Protein AF-A0A9D1VQN5-F1 (afdb_monomer_lite)

Foldseek 3Di:
DPLLVVLVVLLPPPVDDLVRSLVSLVVSLVPDDPPDPCSLVSLLSSLVSNLCSLPVDDNDPVSLLVNLVSLLSNLVSCLSDLNLLVLLVSLVVLLVSQPPDDDLDQVVLVSLLVSLVSSLVSCPPLLCLVSSLSSLLSSLVSQ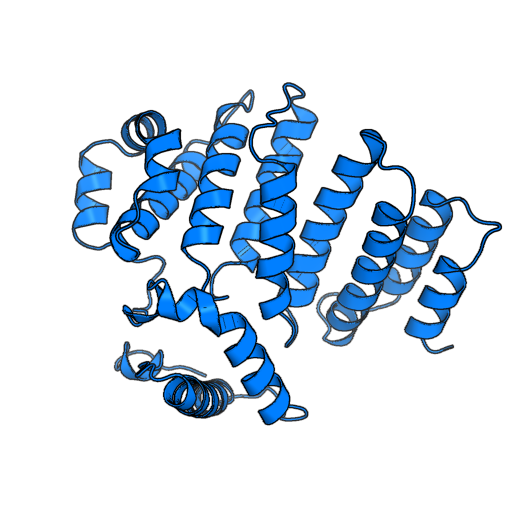VSHPDRDLVSNQLSLLSNLLLCLLLVHCPSCVVCVVSSCVSQPDVNSVVCNVPSDPDDADFDSVSSYPLCVVCSSVLSVVLCVVCPPPDDDPPVLVVSVVSSCVSVVVSVDRGDGSCRRCVPDDDD

Sequence (269 aa):
MNREAQIKSIAEDSRLSINGRVEAILSVREEVDADTDEYYKLGCTVFETIRALLLGDNYEECRRDDLLMCDCLLAEAYWHTSRSWLIAPLAQELYAMLAGSLTTDPGKLSIYSQVLGRVCYCLRGTGHPRLMMKLLAIRLGYEKALPEPDPENLEDIAGDLYRLALLTDCNTWLGTVEADVVAILGAEKMKAIEKAPQMGHLKADPVEYTEQWENIIDKVEAEVGEELAGEPVCMGFCFKYWSVKERVLHKYGIDWRSPMLMNPGVTFD

Structure (mmCIF, N/CA/C/O backbone):
data_AF-A0A9D1VQN5-F1
#
_entry.id   AF-A0A9D1VQN5-F1
#
loop_
_atom_site.group_PDB
_atom_site.id
_atom_site.type_symbol
_atom_site.label_atom_id
_atom_site.label_alt_id
_atom_site.label_comp_id
_atom_site.label_asym_id
_atom_site.label_entity_id
_atom_site.label_seq_id
_atom_site.pdbx_PDB_ins_code
_atom_site.Cartn_x
_atom_site.Cartn_y
_atom_site.Cartn_z
_atom_site.occupancy
_atom_site.B_iso_or_equiv
_atom_site.auth_seq_id
_atom_site.auth_comp_id
_atom_site.auth_asym_id
_atom_site.auth_atom_id
_atom_site.pdbx_PDB_model_num
ATOM 1 N N . MET A 1 1 ? -14.019 -3.133 31.135 1.00 55.72 1 MET A N 1
ATOM 2 C CA . MET A 1 1 ? -14.869 -3.052 29.926 1.00 55.72 1 MET A CA 1
ATOM 3 C C . MET A 1 1 ? -14.023 -3.583 28.778 1.00 55.72 1 MET A C 1
ATOM 5 O O . MET A 1 1 ? -12.829 -3.320 28.819 1.00 55.72 1 MET A O 1
ATOM 9 N N . ASN A 1 2 ? -14.554 -4.364 27.829 1.00 87.12 2 ASN A N 1
ATOM 10 C CA . ASN A 1 2 ? -13.788 -4.660 26.605 1.00 87.12 2 ASN A CA 1
ATOM 11 C C . ASN A 1 2 ? -13.456 -3.305 25.940 1.00 87.12 2 ASN A C 1
ATOM 13 O O . ASN A 1 2 ? -14.365 -2.483 25.813 1.00 87.12 2 ASN A O 1
ATOM 17 N N . ARG A 1 3 ? -12.190 -3.053 25.579 1.00 90.12 3 ARG A N 1
ATOM 18 C CA . ARG A 1 3 ? -11.738 -1.784 24.975 1.00 90.12 3 ARG A CA 1
ATOM 19 C C . ARG A 1 3 ? -12.555 -1.425 23.731 1.00 90.12 3 ARG A C 1
ATOM 21 O O . ARG A 1 3 ? -12.929 -0.273 23.556 1.00 90.12 3 ARG A O 1
ATOM 28 N N . GLU A 1 4 ? -12.957 -2.418 22.942 1.00 90.12 4 GLU A N 1
ATOM 29 C CA . GLU A 1 4 ? -13.841 -2.217 21.784 1.00 90.12 4 GLU A CA 1
ATOM 30 C C . GLU A 1 4 ? -15.223 -1.678 22.187 1.00 90.12 4 GLU A C 1
ATOM 32 O O . GLU A 1 4 ? -15.765 -0.775 21.552 1.00 90.12 4 GLU A O 1
ATOM 37 N N . ALA A 1 5 ? -15.792 -2.190 23.284 1.00 91.62 5 ALA A N 1
ATOM 38 C CA . ALA A 1 5 ? -17.074 -1.713 23.801 1.00 91.62 5 ALA A CA 1
ATOM 39 C C . ALA A 1 5 ? -16.964 -0.286 24.362 1.00 91.62 5 ALA A C 1
ATOM 41 O O . ALA A 1 5 ? -17.903 0.499 24.233 1.00 91.62 5 ALA A O 1
ATOM 42 N N . GLN A 1 6 ? -15.814 0.059 24.949 1.00 94.44 6 GLN A N 1
ATOM 43 C CA . GLN A 1 6 ? -15.518 1.420 25.389 1.00 94.44 6 GLN A CA 1
ATOM 44 C C . GLN A 1 6 ? -15.425 2.381 24.197 1.00 94.44 6 GLN A C 1
ATOM 46 O O . GLN A 1 6 ? -16.094 3.410 24.214 1.00 94.44 6 GLN A O 1
ATOM 51 N N . ILE A 1 7 ? -14.680 2.024 23.144 1.00 95.19 7 ILE A N 1
ATOM 52 C CA . ILE A 1 7 ? -14.576 2.815 21.903 1.00 95.19 7 ILE A CA 1
ATOM 53 C C . ILE A 1 7 ? -15.963 3.063 21.308 1.00 95.19 7 ILE A C 1
ATOM 55 O O . ILE A 1 7 ? -16.318 4.207 21.023 1.00 95.19 7 ILE A O 1
ATOM 59 N N . LYS A 1 8 ? -16.785 2.013 21.197 1.00 93.75 8 LYS A N 1
ATOM 60 C CA . LYS A 1 8 ? -18.159 2.132 20.699 1.00 93.75 8 LYS A CA 1
ATOM 61 C C . LYS A 1 8 ? -18.997 3.097 21.543 1.00 93.75 8 LYS A C 1
ATOM 63 O O . LYS A 1 8 ? -19.662 3.971 20.996 1.00 93.75 8 LYS A O 1
ATOM 68 N N . SER A 1 9 ? -18.927 2.977 22.870 1.00 94.56 9 SER A N 1
ATOM 69 C CA . SER A 1 9 ? -19.650 3.873 23.777 1.00 94.56 9 SER A CA 1
ATOM 70 C C . SER A 1 9 ? -19.214 5.334 23.639 1.00 94.56 9 SER A C 1
ATOM 72 O O . SER A 1 9 ? -20.051 6.216 23.805 1.00 94.56 9 SER A O 1
ATOM 74 N N . ILE A 1 10 ? -17.932 5.599 23.369 1.00 94.81 10 ILE A N 1
ATOM 75 C CA . ILE A 1 10 ? -17.418 6.959 23.149 1.00 94.81 10 ILE A CA 1
ATOM 76 C C . ILE A 1 10 ? -17.919 7.505 21.806 1.00 94.81 10 ILE A C 1
ATOM 78 O O . ILE A 1 10 ? -18.377 8.644 21.738 1.00 94.81 10 ILE A O 1
ATOM 82 N N . ALA A 1 11 ? -17.877 6.695 20.745 1.00 91.56 11 ALA A N 1
ATOM 83 C CA . ALA A 1 11 ? -18.313 7.095 19.406 1.00 91.56 11 ALA A CA 1
ATOM 84 C C . ALA A 1 11 ? -19.799 7.506 19.359 1.00 91.56 11 ALA A C 1
ATOM 86 O O . ALA A 1 11 ? -20.171 8.445 18.647 1.00 91.56 11 ALA A O 1
ATOM 87 N N . GLU A 1 12 ? -20.633 6.836 20.157 1.00 92.75 12 GLU A N 1
ATOM 88 C CA . GLU A 1 12 ? -22.072 7.089 20.280 1.00 92.75 12 GLU A CA 1
ATOM 89 C C . GLU A 1 12 ? -22.413 8.238 21.256 1.00 92.75 12 GLU A C 1
ATOM 91 O O . GLU A 1 12 ? -23.572 8.653 21.333 1.00 92.75 12 GLU A O 1
ATOM 96 N N . ASP A 1 13 ? -21.437 8.796 21.989 1.00 91.88 13 ASP A N 1
ATOM 97 C CA . ASP A 1 13 ? -21.692 9.835 22.992 1.00 91.88 13 ASP A CA 1
ATOM 98 C C . ASP A 1 13 ? -21.986 11.201 22.356 1.00 91.88 13 ASP A C 1
ATOM 100 O O . ASP A 1 13 ? -21.102 12.031 22.118 1.00 91.88 13 ASP A O 1
ATOM 104 N N . SER A 1 14 ? -23.276 11.472 22.147 1.00 86.31 14 SER A N 1
ATOM 105 C CA . SER A 1 14 ? -23.774 12.719 21.563 1.00 86.31 14 SER A CA 1
ATOM 106 C C . SER A 1 14 ? -23.447 13.982 22.369 1.00 86.31 14 SER A C 1
ATOM 108 O O . SER A 1 14 ? -23.675 15.083 21.873 1.00 86.31 14 SER A O 1
ATOM 110 N N . ARG A 1 15 ? -22.947 13.858 23.607 1.00 91.94 15 ARG A N 1
ATOM 111 C CA . ARG A 1 15 ? -22.539 14.999 24.445 1.00 91.94 15 ARG A CA 1
ATOM 112 C C . ARG A 1 15 ? -21.149 15.514 24.079 1.00 91.94 15 ARG A C 1
ATOM 114 O O . ARG A 1 15 ? -20.840 16.665 24.375 1.00 91.94 15 ARG A O 1
ATOM 121 N N . LEU A 1 16 ? -20.319 14.675 23.459 1.00 87.81 16 LEU A N 1
ATOM 122 C CA . LEU A 1 16 ? -18.992 15.049 22.983 1.00 87.81 16 LEU A CA 1
ATOM 123 C C . LEU A 1 16 ? -19.075 15.615 21.563 1.00 87.81 16 LEU A C 1
ATOM 125 O O . LEU A 1 16 ? -19.820 15.107 20.715 1.00 87.81 16 LEU A O 1
ATOM 129 N N . SER A 1 17 ? -18.264 16.645 21.303 1.00 89.06 17 SER A N 1
ATOM 130 C CA . SER A 1 17 ? -17.927 17.048 19.937 1.00 89.06 17 SER A CA 1
ATOM 131 C C . SER A 1 17 ? -17.162 15.921 19.243 1.00 89.06 17 SER A C 1
ATOM 133 O O . SER A 1 17 ? -16.612 15.044 19.904 1.00 89.06 17 SER A O 1
ATOM 135 N N . ILE A 1 18 ? -17.079 15.950 17.914 1.00 85.81 18 ILE A N 1
ATOM 136 C CA . ILE A 1 18 ? -16.318 14.938 17.164 1.00 85.81 18 ILE A CA 1
ATOM 137 C C . ILE A 1 18 ? -14.866 14.922 17.596 1.00 85.81 18 ILE A C 1
ATOM 139 O O . ILE A 1 18 ? -14.371 13.856 17.925 1.00 85.81 18 ILE A O 1
ATOM 143 N N . ASN A 1 19 ? -14.218 16.086 17.674 1.00 87.62 19 ASN A N 1
ATOM 144 C CA . ASN A 1 19 ? -12.834 16.167 18.136 1.00 87.62 19 ASN A CA 1
ATOM 145 C C . ASN A 1 19 ? -12.701 15.566 19.541 1.00 87.62 19 ASN A C 1
ATOM 147 O O . ASN A 1 19 ? -11.807 14.764 19.771 1.00 87.62 19 ASN A O 1
ATOM 151 N N . GLY A 1 20 ? -13.662 15.838 20.434 1.00 90.44 20 GLY A N 1
ATOM 152 C CA . GLY A 1 20 ? -13.697 15.220 21.760 1.00 90.44 20 GLY A CA 1
ATOM 153 C C . GLY A 1 20 ? -13.881 13.698 21.728 1.00 90.44 20 GLY A C 1
ATOM 154 O O . GLY A 1 20 ? -13.298 13.000 22.553 1.00 90.44 20 GLY A O 1
ATOM 155 N N . ARG A 1 21 ? -14.650 13.154 20.774 1.00 92.25 21 ARG A N 1
ATOM 156 C CA . ARG A 1 21 ? -14.767 11.699 20.570 1.00 92.25 21 ARG A CA 1
ATOM 157 C C . ARG A 1 21 ? -13.486 11.107 19.995 1.00 92.25 21 ARG A C 1
ATOM 159 O O . ARG A 1 21 ? -13.061 10.064 20.470 1.00 92.25 21 ARG A O 1
ATOM 166 N N . VAL A 1 22 ? -12.873 11.759 19.008 1.00 91.56 22 VAL A N 1
ATOM 167 C CA . VAL A 1 22 ? -11.611 11.328 18.390 1.00 91.56 22 VAL A CA 1
ATOM 168 C C . VAL A 1 22 ? -10.505 11.272 19.439 1.00 91.56 22 VAL A C 1
ATOM 170 O O . VAL A 1 22 ? -9.896 10.220 19.604 1.00 91.56 22 VAL A O 1
ATOM 173 N N . GLU A 1 23 ? -10.305 12.348 20.203 1.00 92.44 23 GLU A N 1
ATOM 174 C CA . GLU A 1 23 ? -9.326 12.405 21.296 1.00 92.44 23 GLU A CA 1
ATOM 175 C C . GLU A 1 23 ? -9.572 11.295 22.326 1.00 92.44 23 GLU A C 1
ATOM 177 O O . GLU A 1 23 ? -8.665 10.529 22.643 1.00 92.44 23 GLU A O 1
ATOM 182 N N . ALA A 1 24 ? -10.817 11.139 22.789 1.00 94.25 24 ALA A N 1
ATOM 183 C CA . ALA A 1 24 ? -11.156 10.113 23.769 1.00 94.25 24 ALA A CA 1
ATOM 184 C C . ALA A 1 24 ? -10.960 8.680 23.239 1.00 94.25 24 ALA A C 1
ATOM 186 O O . ALA A 1 24 ? -10.568 7.803 24.006 1.00 94.25 24 ALA A O 1
ATOM 187 N N . ILE A 1 25 ? -11.214 8.425 21.949 1.00 94.81 25 ILE A N 1
ATOM 188 C CA . ILE A 1 25 ? -10.960 7.123 21.313 1.00 94.81 25 ILE A CA 1
ATOM 189 C C . ILE A 1 25 ? -9.453 6.861 21.205 1.00 94.81 25 ILE A C 1
ATOM 191 O O . ILE A 1 25 ? -9.015 5.750 21.508 1.00 94.81 25 ILE A O 1
ATOM 195 N N . LEU A 1 26 ? -8.656 7.859 20.805 1.00 93.56 26 LEU A N 1
ATOM 196 C CA . LEU A 1 26 ? -7.199 7.727 20.699 1.00 93.56 26 LEU A CA 1
ATOM 197 C C . LEU A 1 26 ? -6.569 7.367 22.051 1.00 93.56 26 LEU A C 1
ATOM 199 O O . LEU A 1 26 ? -5.749 6.449 22.107 1.00 93.56 26 LEU A O 1
ATOM 203 N N . SER A 1 27 ? -7.023 7.986 23.146 1.00 92.94 27 SER A N 1
ATOM 204 C CA . SER A 1 27 ? -6.532 7.681 24.497 1.00 92.94 27 SER A CA 1
ATOM 205 C C . SER A 1 27 ? -6.772 6.231 24.937 1.00 92.94 27 SER A C 1
ATOM 207 O O . SER A 1 27 ? -5.997 5.710 25.731 1.00 92.94 27 SER A O 1
ATOM 209 N N . VAL A 1 28 ? -7.782 5.528 24.402 1.00 91.25 28 VAL A N 1
ATOM 210 C CA . VAL A 1 28 ? -7.993 4.095 24.713 1.00 91.25 28 VAL A CA 1
ATOM 211 C C . VAL A 1 28 ? -6.828 3.232 24.211 1.00 91.25 28 VAL A C 1
ATOM 213 O O . VAL A 1 28 ? -6.523 2.195 24.803 1.00 91.25 28 VAL A O 1
ATOM 216 N N . ARG A 1 29 ? -6.171 3.641 23.118 1.00 85.62 29 ARG A N 1
ATOM 217 C CA . ARG A 1 29 ? -5.032 2.919 22.534 1.00 85.62 29 ARG A CA 1
ATOM 218 C C . ARG A 1 29 ? -3.718 3.210 23.247 1.00 85.62 29 ARG A C 1
ATOM 220 O O . ARG A 1 29 ? -2.875 2.324 23.300 1.00 85.62 29 ARG A O 1
ATOM 227 N N . GLU A 1 30 ? -3.551 4.413 23.795 1.00 85.94 30 GLU A N 1
ATOM 228 C CA . GLU A 1 30 ? -2.332 4.825 24.514 1.00 85.94 30 GLU A CA 1
ATOM 229 C C . GLU A 1 30 ? -2.040 3.951 25.746 1.00 85.94 30 GLU A C 1
ATOM 231 O O . GLU A 1 30 ? -0.909 3.888 26.216 1.00 85.94 30 GLU A O 1
ATOM 236 N N . GLU A 1 31 ? -3.047 3.232 26.244 1.00 81.19 31 GLU A N 1
ATOM 237 C CA . GLU A 1 31 ? -2.927 2.275 27.346 1.00 81.19 31 GLU A CA 1
ATOM 238 C C . GLU A 1 31 ? -2.382 0.893 26.929 1.00 81.19 31 GLU A C 1
ATOM 240 O O . GLU A 1 31 ? -2.294 -0.005 27.772 1.00 81.19 31 GLU A O 1
ATOM 245 N N . VAL A 1 32 ? -2.081 0.679 25.643 1.00 87.75 32 VAL A N 1
ATOM 246 C CA . VAL A 1 32 ? -1.565 -0.587 25.099 1.00 87.75 32 VAL A CA 1
ATOM 247 C C . VAL A 1 32 ? -0.124 -0.407 24.637 1.00 87.75 32 VAL A C 1
ATOM 249 O O . VAL A 1 32 ? 0.184 0.530 23.901 1.00 87.75 32 VAL A O 1
ATOM 252 N N . ASP A 1 33 ? 0.745 -1.339 25.033 1.00 89.56 33 ASP A N 1
ATOM 253 C CA . ASP A 1 33 ? 2.149 -1.341 24.626 1.00 89.56 33 ASP A CA 1
ATOM 254 C C . ASP A 1 33 ? 2.274 -1.374 23.097 1.00 89.56 33 ASP A C 1
ATOM 256 O O . ASP A 1 33 ? 1.676 -2.222 22.421 1.00 89.56 33 ASP A O 1
ATOM 260 N N . ALA A 1 34 ? 3.063 -0.440 22.562 1.00 89.81 34 ALA A N 1
ATOM 261 C CA . ALA A 1 34 ? 3.315 -0.320 21.133 1.00 89.81 34 ALA A CA 1
ATOM 262 C C . ALA A 1 34 ? 3.923 -1.605 20.547 1.00 89.81 34 ALA A C 1
ATOM 264 O O . ALA A 1 34 ? 4.596 -2.369 21.237 1.00 89.81 34 ALA A O 1
ATOM 265 N N . ASP A 1 35 ? 3.677 -1.821 19.254 1.00 86.44 35 ASP A N 1
ATOM 266 C CA . ASP A 1 35 ? 4.208 -2.940 18.462 1.00 86.44 35 ASP A CA 1
ATOM 267 C C . ASP A 1 35 ? 3.821 -4.346 18.960 1.00 86.44 35 ASP A C 1
ATOM 269 O O . ASP A 1 35 ? 4.466 -5.344 18.640 1.00 86.44 35 ASP A O 1
ATOM 273 N N . THR A 1 36 ? 2.722 -4.445 19.710 1.00 89.06 36 THR A N 1
ATOM 274 C CA . THR A 1 36 ? 2.085 -5.720 20.063 1.00 89.06 36 THR A CA 1
ATOM 275 C C . THR A 1 36 ? 0.957 -6.083 19.088 1.00 89.06 36 THR A C 1
ATOM 277 O O . THR A 1 36 ? 0.328 -5.215 18.481 1.00 89.06 36 THR A O 1
ATOM 280 N N . ASP A 1 37 ? 0.615 -7.372 18.979 1.00 86.25 37 ASP A N 1
ATOM 281 C CA . ASP A 1 37 ? -0.564 -7.823 18.216 1.00 86.25 37 ASP A CA 1
ATOM 282 C C . ASP A 1 37 ? -1.854 -7.121 18.668 1.00 86.25 37 ASP A C 1
ATOM 284 O O . ASP A 1 37 ? -2.733 -6.819 17.856 1.00 86.25 37 ASP A O 1
ATOM 288 N N . GLU A 1 38 ? -1.983 -6.868 19.976 1.00 90.19 38 GLU A N 1
ATOM 289 C CA . GLU A 1 38 ? -3.117 -6.137 20.542 1.00 90.19 38 GLU A CA 1
ATOM 290 C C . GLU A 1 38 ? -3.132 -4.684 20.057 1.00 90.19 38 GLU A C 1
ATOM 292 O O . GLU A 1 38 ? -4.188 -4.189 19.666 1.00 90.19 38 GLU A O 1
ATOM 297 N N . TYR A 1 39 ? -1.975 -4.020 20.006 1.00 91.94 39 TYR A N 1
ATOM 298 C CA . TYR A 1 39 ? -1.847 -2.637 19.551 1.00 91.94 39 TYR A CA 1
ATOM 299 C C . TYR A 1 39 ? -2.315 -2.431 18.106 1.00 91.94 39 TYR A C 1
ATOM 301 O O . TYR A 1 39 ? -2.997 -1.441 17.816 1.00 91.94 39 TYR A O 1
ATOM 309 N N . TYR A 1 40 ? -1.995 -3.359 17.198 1.00 91.94 40 TYR A N 1
ATOM 310 C CA . TYR A 1 40 ? -2.427 -3.271 15.799 1.00 91.94 40 TYR A CA 1
ATOM 311 C C . TYR A 1 40 ? -3.895 -3.664 15.606 1.00 91.94 40 TYR A C 1
ATOM 313 O O . TYR A 1 40 ? -4.620 -2.975 14.884 1.00 91.94 40 TYR A O 1
ATOM 321 N N . LYS A 1 41 ? -4.375 -4.708 16.299 1.00 91.94 41 LYS A N 1
ATOM 322 C CA . LYS A 1 41 ? -5.800 -5.090 16.277 1.00 91.94 41 LYS A CA 1
ATOM 323 C C . LYS A 1 41 ? -6.686 -3.975 16.824 1.00 91.94 41 LYS A C 1
ATOM 325 O O . LYS A 1 41 ? -7.662 -3.599 16.180 1.00 91.94 41 LYS A O 1
ATOM 330 N N . LEU A 1 42 ? -6.312 -3.400 17.967 1.00 93.88 42 LEU A N 1
ATOM 331 C CA . LEU A 1 42 ? -7.010 -2.253 18.539 1.00 93.88 42 LEU A CA 1
ATOM 332 C C . LEU A 1 42 ? -6.876 -1.019 17.641 1.00 93.88 42 LEU A C 1
ATOM 334 O O . LEU A 1 42 ? -7.842 -0.279 17.491 1.00 93.88 42 LEU A O 1
ATOM 338 N N . GLY A 1 43 ? -5.714 -0.824 17.007 1.00 95.25 43 GLY A N 1
ATOM 339 C CA . GLY A 1 43 ? -5.489 0.219 16.007 1.00 95.25 43 GLY A CA 1
ATOM 340 C C . GLY A 1 43 ? -6.491 0.161 14.853 1.00 95.25 43 GLY A C 1
ATOM 341 O O . GLY A 1 43 ? -7.052 1.196 14.504 1.00 95.25 43 GLY A O 1
ATOM 342 N N . CYS A 1 44 ? -6.789 -1.034 14.327 1.00 95.69 44 CYS A N 1
ATOM 343 C CA . CYS A 1 44 ? -7.834 -1.211 13.313 1.00 95.69 44 CYS A CA 1
ATOM 344 C C . CYS A 1 44 ? -9.177 -0.675 13.829 1.00 95.69 44 CYS A C 1
ATOM 346 O O . CYS A 1 44 ? -9.737 0.238 13.234 1.00 95.69 44 CYS A O 1
ATOM 348 N N . THR A 1 45 ? -9.636 -1.151 14.991 1.00 95.88 45 THR A N 1
ATOM 349 C CA . THR A 1 45 ? -10.915 -0.723 15.584 1.00 95.88 45 THR A CA 1
ATOM 350 C C . THR A 1 45 ? -10.968 0.787 15.836 1.00 95.88 45 THR A C 1
ATOM 352 O O . THR A 1 45 ? -11.978 1.435 15.555 1.00 95.88 45 THR A O 1
ATOM 355 N N . VAL A 1 46 ? -9.882 1.362 16.359 1.00 96.06 46 VAL A N 1
ATOM 356 C CA . VAL A 1 46 ? -9.749 2.797 16.644 1.00 96.06 46 VAL A CA 1
ATOM 357 C C . VAL A 1 46 ? -9.901 3.621 15.371 1.00 96.06 46 VAL A C 1
ATOM 359 O O . VAL A 1 46 ? -10.767 4.496 15.313 1.00 96.06 46 VAL A O 1
ATOM 362 N N . PHE A 1 47 ? -9.102 3.335 14.343 1.00 96.62 47 PHE A N 1
ATOM 363 C CA . PHE A 1 47 ? -9.095 4.152 13.135 1.00 96.62 47 PHE A CA 1
ATOM 364 C C . PHE A 1 47 ? -10.300 3.877 12.232 1.00 96.62 47 PHE A C 1
ATOM 366 O O . PHE A 1 47 ? -10.797 4.814 11.621 1.00 96.62 47 PHE A O 1
ATOM 373 N N . GLU A 1 48 ? -10.866 2.666 12.217 1.00 96.38 48 GLU A N 1
ATOM 374 C CA . GLU A 1 48 ? -12.163 2.405 11.571 1.00 96.38 48 GLU A CA 1
ATOM 375 C C . GLU A 1 48 ? -13.285 3.240 12.200 1.00 96.38 48 GLU A C 1
ATOM 377 O O . GLU A 1 48 ? -14.109 3.824 11.493 1.00 96.38 48 GLU A O 1
ATOM 382 N N . THR A 1 49 ? -13.295 3.342 13.533 1.00 95.19 49 THR A N 1
ATOM 383 C CA . THR A 1 49 ? -14.302 4.126 14.259 1.00 95.19 49 THR A CA 1
ATOM 384 C C . THR A 1 49 ? -14.125 5.622 14.011 1.00 95.19 49 THR A C 1
ATOM 386 O O . THR A 1 49 ? -15.097 6.309 13.699 1.00 95.19 49 THR A O 1
ATOM 389 N N . ILE A 1 50 ? -12.893 6.135 14.109 1.00 93.88 50 ILE A N 1
ATOM 390 C CA . ILE A 1 50 ? -12.589 7.546 13.823 1.00 93.88 50 ILE A CA 1
ATOM 391 C C . ILE A 1 50 ? -12.960 7.881 12.378 1.00 93.88 50 ILE A C 1
ATOM 393 O O . ILE A 1 50 ? -13.654 8.866 12.137 1.00 93.88 50 ILE A O 1
ATOM 397 N N . ARG A 1 51 ? -12.585 7.031 11.421 1.00 93.25 51 ARG A N 1
ATOM 398 C CA . ARG A 1 51 ? -12.935 7.194 10.010 1.00 93.25 51 ARG A CA 1
ATOM 399 C C . ARG A 1 51 ? -14.446 7.290 9.801 1.00 93.25 51 ARG A C 1
ATOM 401 O O . ARG A 1 51 ? -14.910 8.192 9.106 1.00 93.25 51 ARG A O 1
ATOM 408 N N . ALA A 1 52 ? -15.222 6.407 10.432 1.00 92.00 52 ALA A N 1
ATOM 409 C CA . ALA A 1 52 ? -16.681 6.442 10.359 1.00 92.00 52 ALA A CA 1
ATOM 410 C C . ALA A 1 52 ? -17.268 7.749 10.927 1.00 92.00 52 ALA A C 1
ATOM 412 O O . ALA A 1 52 ? -18.202 8.301 10.347 1.00 92.00 52 ALA A O 1
ATOM 413 N N . LEU A 1 53 ? -16.701 8.278 12.020 1.00 89.94 53 LEU A N 1
ATOM 414 C CA . LEU A 1 53 ? -17.091 9.579 12.577 1.00 89.94 53 LEU A CA 1
ATOM 415 C C . LEU A 1 53 ? -16.766 10.735 11.619 1.00 89.94 53 LEU A C 1
ATOM 417 O O . LEU A 1 53 ? -17.585 11.636 11.447 1.00 89.94 53 LEU A O 1
ATOM 421 N N . LEU A 1 54 ? -15.593 10.709 10.979 1.00 88.25 54 LEU A N 1
ATOM 422 C CA . LEU A 1 54 ? -15.164 11.756 10.049 1.00 88.25 54 LEU A CA 1
ATOM 423 C C . LEU A 1 54 ? -16.032 11.799 8.783 1.00 88.25 54 LEU A C 1
ATOM 425 O O . LEU A 1 54 ? -16.378 12.894 8.336 1.00 88.25 54 LEU A O 1
ATOM 429 N N . LEU A 1 55 ? -16.421 10.632 8.255 1.00 86.94 55 LEU A N 1
ATOM 430 C CA . LEU A 1 55 ? -17.280 10.487 7.071 1.00 86.94 55 LEU A CA 1
ATOM 431 C C . LEU A 1 55 ? -18.773 10.758 7.341 1.00 86.94 55 LEU A C 1
ATOM 433 O O . LEU A 1 55 ? -19.520 11.024 6.401 1.00 86.94 55 LEU A O 1
ATOM 437 N N . GLY A 1 56 ? -19.221 10.646 8.595 1.00 78.50 56 GLY A N 1
ATOM 438 C CA . GLY A 1 56 ? -20.640 10.666 8.968 1.00 78.50 56 GLY A CA 1
ATOM 439 C C . GLY A 1 56 ? -21.329 12.036 8.971 1.00 78.50 56 GLY A C 1
ATOM 440 O O . GLY A 1 56 ? -22.553 12.075 8.863 1.00 78.50 56 GLY A O 1
ATOM 441 N N . ASP A 1 57 ? -20.593 13.150 9.048 1.00 61.00 57 ASP A N 1
ATOM 442 C CA . ASP A 1 57 ? -21.184 14.491 8.907 1.00 61.00 57 ASP A CA 1
ATOM 443 C C . ASP A 1 57 ? -20.735 15.177 7.620 1.00 61.00 57 ASP A C 1
ATOM 445 O O . ASP A 1 57 ? -19.716 14.818 7.035 1.00 61.00 57 ASP A O 1
ATOM 449 N N . ASN A 1 58 ? -21.482 16.215 7.219 1.00 57.94 58 ASN A N 1
ATOM 450 C CA . ASN A 1 58 ? -21.162 17.084 6.088 1.00 57.94 58 ASN A CA 1
ATOM 451 C C . ASN A 1 58 ? -19.661 17.406 6.047 1.00 57.94 58 ASN A C 1
ATOM 453 O O . ASN A 1 58 ? -19.125 18.100 6.912 1.00 57.94 58 ASN A O 1
ATOM 457 N N . TYR A 1 59 ? -19.014 16.849 5.029 1.00 53.31 59 TYR A N 1
ATOM 458 C CA . TYR A 1 59 ? -17.582 16.893 4.797 1.00 53.31 59 TYR A CA 1
ATOM 459 C C . TYR A 1 59 ? -17.132 18.335 4.524 1.00 53.31 59 TYR A C 1
ATOM 461 O O . TYR A 1 59 ? -17.212 18.821 3.396 1.00 53.31 59 TYR A O 1
ATOM 469 N N . GLU A 1 60 ? -16.706 19.049 5.565 1.00 58.53 60 GLU A N 1
ATOM 470 C CA . GLU A 1 60 ? -16.008 20.329 5.421 1.00 58.53 60 GLU A CA 1
ATOM 471 C C . GLU A 1 60 ? -14.532 20.089 5.075 1.00 58.53 60 GLU A C 1
ATOM 473 O O . GLU A 1 60 ? -13.925 19.113 5.511 1.00 58.53 60 GLU A O 1
ATOM 478 N N . GLU A 1 61 ? -13.926 21.011 4.325 1.00 54.59 61 GLU A N 1
ATOM 479 C CA . GLU A 1 61 ? -12.538 20.929 3.838 1.00 54.59 61 GLU A CA 1
ATOM 480 C C . GLU A 1 61 ? -11.500 20.734 4.966 1.00 54.59 61 GLU A C 1
ATOM 482 O O . GLU A 1 61 ? -10.460 20.115 4.751 1.00 54.59 61 GLU A O 1
ATOM 487 N N . CYS A 1 62 ? -11.821 21.171 6.192 1.00 53.78 62 CYS A N 1
ATOM 488 C CA . CYS A 1 62 ? -11.010 20.974 7.399 1.00 53.78 62 CYS A CA 1
ATOM 489 C C . CYS A 1 62 ? -10.874 19.489 7.809 1.00 53.78 62 CYS A C 1
ATOM 491 O O . CYS A 1 62 ? -9.879 19.116 8.414 1.00 53.78 62 CYS A O 1
ATOM 493 N N . ARG A 1 63 ? -11.821 18.616 7.428 1.00 71.31 63 ARG A N 1
ATOM 494 C CA . ARG A 1 63 ? -11.785 17.174 7.748 1.00 71.31 63 ARG A CA 1
ATOM 495 C C . ARG A 1 63 ? -10.994 16.338 6.750 1.00 71.31 63 ARG A C 1
ATOM 497 O O . ARG A 1 63 ? -10.761 15.158 6.998 1.00 71.31 63 ARG A O 1
ATOM 504 N N . ARG A 1 64 ? -10.594 16.919 5.615 1.00 83.06 64 ARG A N 1
ATOM 505 C CA . ARG A 1 64 ? -9.810 16.199 4.606 1.00 83.06 64 ARG A CA 1
ATOM 506 C C . ARG A 1 64 ? -8.444 15.801 5.151 1.00 83.06 64 ARG A C 1
ATOM 508 O O . ARG A 1 64 ? -8.023 14.669 4.953 1.00 83.06 64 ARG A O 1
ATOM 515 N N . ASP A 1 65 ? -7.784 16.721 5.848 1.00 87.69 65 ASP A N 1
ATOM 516 C CA . ASP A 1 65 ? -6.459 16.488 6.429 1.00 87.69 65 ASP A CA 1
ATOM 517 C C . ASP A 1 65 ? -6.531 15.389 7.504 1.00 87.69 65 ASP A C 1
ATOM 519 O O . ASP A 1 65 ? -5.740 14.443 7.481 1.00 87.69 65 ASP A O 1
ATOM 523 N N . ASP A 1 66 ? -7.546 15.460 8.371 1.00 89.19 66 ASP A N 1
ATOM 524 C CA . ASP A 1 66 ? -7.809 14.457 9.406 1.00 89.19 66 ASP A CA 1
ATOM 525 C C . ASP A 1 66 ? -8.122 13.082 8.807 1.00 89.19 66 ASP A C 1
ATOM 527 O O . ASP A 1 66 ? -7.608 12.068 9.280 1.00 89.19 66 ASP A O 1
ATOM 531 N N . LEU A 1 67 ? -8.932 13.031 7.743 1.00 90.62 67 LEU A N 1
ATOM 532 C CA . LEU A 1 67 ? -9.275 11.779 7.074 1.00 90.62 67 LEU A CA 1
ATOM 533 C C . LEU A 1 67 ? -8.058 11.161 6.376 1.00 90.62 67 LEU A C 1
ATOM 535 O O . LEU A 1 67 ? -7.846 9.962 6.506 1.00 90.62 67 LEU A O 1
ATOM 539 N N . LEU A 1 68 ? -7.222 11.958 5.704 1.00 92.25 68 LEU A N 1
ATOM 540 C CA . LEU A 1 68 ? -5.982 11.473 5.085 1.00 92.25 68 LEU A CA 1
ATOM 541 C C . LEU A 1 68 ? -5.022 10.883 6.123 1.00 92.25 68 LEU A C 1
ATOM 543 O O . LEU A 1 68 ? -4.443 9.819 5.898 1.00 92.25 68 LEU A O 1
ATOM 547 N N . MET A 1 69 ? -4.866 11.549 7.269 1.00 93.06 69 MET A N 1
ATOM 548 C CA . MET A 1 69 ? -4.042 11.035 8.362 1.00 93.06 69 MET A CA 1
ATOM 549 C C . MET A 1 69 ? -4.648 9.766 8.973 1.00 93.06 69 MET A C 1
ATOM 551 O O . MET A 1 69 ? -3.931 8.794 9.212 1.00 93.06 69 MET A O 1
ATOM 555 N N . CYS A 1 70 ? -5.965 9.744 9.187 1.00 94.88 70 CYS A N 1
ATOM 556 C CA . CYS A 1 70 ? -6.678 8.575 9.691 1.00 94.88 70 CYS A CA 1
ATOM 557 C C . CYS A 1 70 ? -6.534 7.375 8.743 1.00 94.88 70 CYS A C 1
ATOM 559 O O . CYS A 1 70 ? -6.220 6.279 9.199 1.00 94.88 70 CYS A O 1
ATOM 561 N N . ASP A 1 71 ? -6.697 7.580 7.435 1.00 95.50 71 ASP A N 1
ATOM 562 C CA . ASP A 1 71 ? -6.551 6.542 6.413 1.00 95.50 71 ASP A CA 1
ATOM 563 C C . ASP A 1 71 ? -5.101 6.036 6.340 1.00 95.50 71 ASP A C 1
ATOM 565 O O . ASP A 1 71 ? -4.868 4.834 6.229 1.00 95.50 71 ASP A O 1
ATOM 569 N N . CYS A 1 72 ? -4.106 6.914 6.497 1.00 96.81 72 CYS A N 1
ATOM 570 C CA . CYS A 1 72 ? -2.706 6.503 6.610 1.00 96.81 72 CYS A CA 1
ATOM 571 C C . CYS A 1 72 ? -2.472 5.566 7.805 1.00 96.81 72 CYS A C 1
ATOM 573 O O . CYS A 1 72 ? -1.873 4.502 7.657 1.00 96.81 72 CYS A O 1
ATOM 575 N N . LEU A 1 73 ? -2.943 5.954 8.992 1.00 96.25 73 LEU A N 1
ATOM 576 C CA . LEU A 1 73 ? -2.757 5.174 10.219 1.00 96.25 73 LEU A CA 1
ATOM 577 C C . LEU A 1 73 ? -3.571 3.873 10.204 1.00 96.25 73 LEU A C 1
ATOM 579 O O . LEU A 1 73 ? -3.131 2.855 10.739 1.00 96.25 73 LEU A O 1
ATOM 583 N N . LEU A 1 74 ? -4.737 3.884 9.556 1.00 97.06 74 LEU A N 1
ATOM 584 C CA . LEU A 1 74 ? -5.542 2.690 9.338 1.00 97.06 74 LEU A CA 1
ATOM 585 C C . LEU A 1 74 ? -4.854 1.713 8.374 1.00 97.06 74 LEU A C 1
ATOM 587 O O . LEU A 1 74 ? -4.840 0.515 8.647 1.00 97.06 74 LEU A O 1
ATOM 591 N N . ALA A 1 75 ? -4.241 2.207 7.291 1.00 97.12 75 ALA A N 1
ATOM 592 C CA . ALA A 1 75 ? -3.465 1.376 6.369 1.00 97.12 75 ALA A CA 1
ATOM 593 C C . ALA A 1 75 ? -2.310 0.661 7.088 1.00 97.12 75 ALA A C 1
ATOM 595 O O . ALA A 1 75 ? -2.103 -0.535 6.887 1.00 97.12 75 ALA A O 1
ATOM 596 N N . GLU A 1 76 ? -1.600 1.366 7.970 1.00 95.75 76 GLU A N 1
ATOM 597 C CA . GLU A 1 76 ? -0.547 0.776 8.801 1.00 95.75 76 GLU A CA 1
ATOM 598 C C . GLU A 1 76 ? -1.101 -0.256 9.782 1.00 95.75 76 GLU A C 1
ATOM 600 O O . GLU A 1 76 ? -0.544 -1.342 9.911 1.00 95.75 76 GLU A O 1
ATOM 605 N N . ALA A 1 77 ? -2.226 0.024 10.443 1.00 95.31 77 ALA A N 1
ATOM 606 C CA . ALA A 1 77 ? -2.851 -0.957 11.324 1.00 95.31 77 ALA A CA 1
ATOM 607 C C . ALA A 1 77 ? -3.241 -2.235 10.558 1.00 95.31 77 ALA A C 1
ATOM 609 O O . ALA A 1 77 ? -2.946 -3.338 11.019 1.00 95.31 77 ALA A O 1
ATOM 610 N N . TYR A 1 78 ? -3.828 -2.106 9.364 1.00 95.00 78 TYR A N 1
ATOM 611 C CA . TYR A 1 78 ? -4.139 -3.251 8.508 1.00 95.00 78 TYR A CA 1
ATOM 612 C C . TYR A 1 78 ? -2.898 -4.019 8.072 1.00 95.00 78 TYR A C 1
ATOM 614 O O . TYR A 1 78 ? -2.934 -5.249 8.077 1.00 95.00 78 TYR A O 1
ATOM 622 N N . TRP A 1 79 ? -1.811 -3.319 7.749 1.00 93.50 79 TRP A N 1
ATOM 623 C CA . TRP A 1 79 ? -0.548 -3.910 7.305 1.00 93.50 79 TRP A CA 1
ATOM 624 C C . TRP A 1 79 ? 0.018 -4.930 8.300 1.00 93.50 79 TRP A C 1
ATOM 626 O O . TRP A 1 79 ? 0.560 -5.956 7.897 1.00 93.50 79 TRP A O 1
ATOM 636 N N . HIS A 1 80 ? -0.165 -4.688 9.597 1.00 89.69 80 HIS A N 1
ATOM 637 C CA . HIS A 1 80 ? 0.301 -5.574 10.667 1.00 89.69 80 HIS A CA 1
ATOM 638 C C . HIS A 1 80 ? -0.684 -6.693 11.037 1.00 89.69 80 HIS A C 1
ATOM 640 O O . HIS A 1 80 ? -0.464 -7.424 12.002 1.00 89.69 80 HIS A O 1
ATOM 646 N N . THR A 1 81 ? -1.788 -6.840 10.307 1.00 88.00 81 THR A N 1
ATOM 647 C CA . THR A 1 81 ? -2.821 -7.840 10.604 1.00 88.00 81 THR A CA 1
ATOM 648 C C . THR A 1 81 ? -3.150 -8.672 9.368 1.00 88.00 81 THR A C 1
ATOM 650 O O . THR A 1 81 ? -2.730 -8.375 8.253 1.00 88.00 81 THR A O 1
ATOM 653 N N . SER A 1 82 ? -3.987 -9.697 9.532 1.00 83.31 82 SER A N 1
ATOM 654 C CA . SER A 1 82 ? -4.543 -10.473 8.413 1.00 83.31 82 SER A CA 1
ATOM 655 C C . SER A 1 82 ? -5.514 -9.678 7.520 1.00 83.31 82 SER A C 1
ATOM 657 O O . SER A 1 82 ? -6.147 -10.246 6.632 1.00 83.31 82 SER A O 1
ATOM 659 N N . ARG A 1 83 ? -5.669 -8.370 7.760 1.00 88.25 83 ARG A N 1
ATOM 660 C CA . ARG A 1 83 ? -6.579 -7.471 7.042 1.00 88.25 83 ARG A CA 1
ATOM 661 C C . ARG A 1 83 ? -5.862 -6.591 6.013 1.00 88.25 83 ARG A C 1
ATOM 663 O O . ARG A 1 83 ? -6.447 -5.616 5.558 1.00 88.25 83 ARG A O 1
ATOM 670 N N . SER A 1 84 ? -4.625 -6.910 5.627 1.00 89.50 84 SER A N 1
ATOM 671 C CA . SER A 1 84 ? -3.834 -6.122 4.664 1.00 89.50 84 SER A CA 1
ATOM 672 C C . SER A 1 84 ? -4.520 -5.919 3.302 1.00 89.50 84 SER A C 1
ATOM 674 O O . SER A 1 84 ? -4.313 -4.895 2.656 1.00 89.50 84 SER A O 1
ATOM 676 N N . TRP A 1 85 ? -5.410 -6.823 2.889 1.00 89.25 85 TRP A N 1
ATOM 677 C CA . TRP A 1 85 ? -6.251 -6.669 1.693 1.00 89.25 85 TRP A CA 1
ATOM 678 C C . TRP A 1 85 ? -7.221 -5.471 1.766 1.00 89.25 85 TRP A C 1
ATOM 680 O O . TRP A 1 85 ? -7.648 -4.951 0.742 1.00 89.25 85 TRP A O 1
ATOM 690 N N . LEU A 1 86 ? -7.527 -4.942 2.958 1.00 92.81 86 LEU A N 1
ATOM 691 C CA . LEU A 1 86 ? -8.321 -3.712 3.110 1.00 92.81 86 LEU A CA 1
ATOM 692 C C . LEU A 1 86 ? -7.538 -2.429 2.787 1.00 92.81 86 LEU A C 1
ATOM 694 O O . LEU A 1 86 ? -8.137 -1.355 2.694 1.00 92.81 86 LEU A O 1
ATOM 698 N N . ILE A 1 87 ? -6.220 -2.514 2.588 1.00 96.12 87 ILE A N 1
ATOM 699 C CA . ILE A 1 87 ? -5.380 -1.361 2.238 1.00 96.12 87 ILE A CA 1
ATOM 700 C C . ILE A 1 87 ? -5.689 -0.875 0.818 1.00 96.12 87 ILE A C 1
ATOM 702 O O . ILE A 1 87 ? -5.691 0.330 0.581 1.00 96.12 87 ILE A O 1
ATOM 706 N N . ALA A 1 88 ? -5.978 -1.774 -0.127 1.00 95.56 88 ALA A N 1
ATOM 707 C CA . ALA A 1 88 ? -6.236 -1.392 -1.514 1.00 95.56 88 ALA A CA 1
ATOM 708 C C . ALA A 1 88 ? -7.534 -0.577 -1.692 1.00 95.56 88 ALA A C 1
ATOM 710 O O . ALA A 1 88 ? -7.465 0.499 -2.296 1.00 95.56 88 ALA A O 1
ATOM 711 N N . PRO A 1 89 ? -8.688 -0.968 -1.112 1.00 93.88 89 PRO A N 1
ATOM 712 C CA . PRO A 1 89 ? -9.877 -0.116 -1.086 1.00 93.88 89 PRO A CA 1
ATOM 713 C C . PRO A 1 89 ? -9.611 1.268 -0.477 1.00 93.88 89 PRO A C 1
ATOM 715 O O . PRO A 1 89 ? -9.986 2.287 -1.057 1.00 93.88 89 PRO A O 1
ATOM 718 N N . LEU A 1 90 ? -8.886 1.316 0.645 1.00 94.75 90 LEU A N 1
ATOM 719 C CA . LEU A 1 90 ? -8.533 2.560 1.330 1.00 94.75 90 LEU A CA 1
ATOM 720 C C . LEU A 1 90 ? -7.658 3.473 0.456 1.00 94.75 90 LEU A C 1
ATOM 722 O O . LEU A 1 90 ? -7.937 4.660 0.292 1.00 94.75 90 LEU A O 1
ATOM 726 N N . ALA A 1 91 ? -6.635 2.904 -0.181 1.00 96.69 91 ALA A N 1
ATOM 727 C CA . ALA A 1 91 ? -5.772 3.587 -1.138 1.00 96.69 91 ALA A CA 1
ATOM 728 C C . ALA A 1 91 ? -6.543 4.100 -2.370 1.00 96.69 91 ALA A C 1
ATOM 730 O O . ALA A 1 91 ? -6.219 5.160 -2.910 1.00 96.69 91 ALA A O 1
ATOM 731 N N . GLN A 1 92 ? -7.575 3.380 -2.818 1.00 95.81 92 GLN A N 1
ATOM 732 C CA . GLN A 1 92 ? -8.419 3.786 -3.942 1.00 95.81 92 GLN A CA 1
ATOM 733 C C . GLN A 1 92 ? -9.312 4.988 -3.588 1.00 95.81 92 GLN A C 1
ATOM 735 O O . GLN A 1 92 ? -9.488 5.874 -4.433 1.00 95.81 92 GLN A O 1
ATOM 740 N N . GLU A 1 93 ? -9.828 5.055 -2.357 1.00 94.00 93 GLU A N 1
ATOM 741 C CA . GLU A 1 93 ? -10.550 6.222 -1.831 1.00 94.00 93 GLU A CA 1
ATOM 742 C C . GLU A 1 93 ? -9.617 7.430 -1.660 1.00 94.00 93 GLU A C 1
ATOM 744 O O . GLU A 1 93 ? -9.943 8.533 -2.106 1.00 94.00 93 GLU A O 1
ATOM 749 N N . LEU A 1 94 ? -8.413 7.213 -1.122 1.00 94.06 94 LEU A N 1
ATOM 750 C CA . LEU A 1 94 ? -7.383 8.246 -0.999 1.00 94.06 94 LEU A CA 1
ATOM 751 C C . LEU A 1 94 ? -6.994 8.820 -2.368 1.00 94.06 94 LEU A C 1
ATOM 753 O O . LEU A 1 94 ? -6.945 10.039 -2.542 1.00 94.06 94 LEU A O 1
ATOM 757 N N . TYR A 1 95 ? -6.779 7.961 -3.369 1.00 95.00 95 TYR A N 1
ATOM 758 C CA . TYR A 1 95 ? -6.545 8.405 -4.743 1.00 95.00 95 TYR A CA 1
ATOM 759 C C . TYR A 1 95 ? -7.702 9.267 -5.255 1.00 95.00 95 TYR A C 1
ATOM 761 O O . TYR A 1 95 ? -7.459 10.349 -5.780 1.00 95.00 95 TYR A O 1
ATOM 769 N N . ALA A 1 96 ? -8.951 8.819 -5.092 1.00 92.88 96 ALA A N 1
ATOM 770 C CA . ALA A 1 96 ? -10.121 9.565 -5.555 1.00 92.88 96 ALA A CA 1
ATOM 771 C C . ALA A 1 96 ? -10.228 10.948 -4.893 1.00 92.88 96 ALA A C 1
ATOM 773 O O . ALA A 1 96 ? -10.657 11.907 -5.530 1.00 92.88 96 ALA A O 1
ATOM 774 N N . MET A 1 97 ? -9.795 11.057 -3.638 1.00 90.19 97 MET A N 1
ATOM 775 C CA . MET A 1 97 ? -9.772 12.311 -2.899 1.00 90.19 97 MET A CA 1
ATOM 776 C C . MET A 1 97 ? -8.674 13.264 -3.377 1.00 90.19 97 MET A C 1
ATOM 778 O O . MET A 1 97 ? -8.892 14.472 -3.389 1.00 90.19 97 MET A O 1
ATOM 782 N N . LEU A 1 98 ? -7.484 12.765 -3.723 1.00 91.50 98 LEU A N 1
ATOM 783 C CA . LEU A 1 98 ? -6.326 13.593 -4.094 1.00 91.50 98 LEU A CA 1
ATOM 784 C C . LEU A 1 98 ? -6.205 13.852 -5.603 1.00 91.50 98 LEU A C 1
ATOM 786 O O . LEU A 1 98 ? -5.602 14.847 -6.010 1.00 91.50 98 LEU A O 1
ATOM 790 N N . ALA A 1 99 ? -6.781 12.993 -6.443 1.00 89.00 99 ALA A N 1
ATOM 791 C CA . ALA A 1 99 ? -6.688 13.102 -7.893 1.00 89.00 99 ALA A CA 1
ATOM 792 C C . ALA A 1 99 ? -7.220 14.457 -8.390 1.00 89.00 99 ALA A C 1
ATOM 794 O O . ALA A 1 99 ? -8.352 14.850 -8.116 1.00 89.00 99 ALA A O 1
ATOM 795 N N . GLY A 1 100 ? -6.382 15.185 -9.134 1.00 83.50 100 GLY A N 1
ATOM 796 C CA . GLY A 1 100 ? -6.723 16.507 -9.668 1.00 83.50 100 GLY A CA 1
ATOM 797 C C . GLY A 1 100 ? -6.734 17.643 -8.637 1.00 83.50 100 GLY A C 1
ATOM 798 O O . GLY A 1 100 ? -7.122 18.756 -8.980 1.00 83.50 100 GLY A O 1
ATOM 799 N N . SER A 1 101 ? -6.299 17.400 -7.397 1.00 79.75 101 SER A N 1
ATOM 800 C CA . SER A 1 101 ? -6.299 18.391 -6.319 1.00 79.75 101 SER A CA 1
ATOM 801 C C . SER A 1 101 ? -4.894 18.567 -5.739 1.00 79.75 101 SER A C 1
ATOM 803 O O . SER A 1 101 ? -4.491 17.855 -4.824 1.00 79.75 101 SER A O 1
ATOM 805 N N . LEU A 1 102 ? -4.143 19.545 -6.249 1.00 82.44 102 LEU A N 1
ATOM 806 C CA . LEU A 1 102 ? -2.850 19.934 -5.680 1.00 82.44 102 LEU A CA 1
ATOM 807 C C . LEU A 1 102 ? -3.036 21.162 -4.779 1.00 82.44 102 LEU A C 1
ATOM 809 O O . LEU A 1 102 ? -3.522 22.198 -5.228 1.00 82.44 102 LEU A O 1
ATOM 813 N N . THR A 1 103 ? -2.661 21.040 -3.507 1.00 85.50 103 THR A N 1
ATOM 814 C CA . THR A 1 103 ? -2.603 22.184 -2.585 1.00 85.50 103 THR A CA 1
ATOM 815 C C . THR A 1 103 ? -1.365 23.030 -2.871 1.00 85.50 103 THR A C 1
ATOM 817 O O . THR A 1 103 ? -0.337 22.503 -3.281 1.00 85.50 103 THR A O 1
ATOM 820 N N . THR A 1 104 ? -1.443 24.339 -2.641 1.00 86.06 104 THR A N 1
ATOM 821 C CA . THR A 1 104 ? -0.282 25.245 -2.705 1.00 86.06 104 THR A CA 1
ATOM 822 C C . THR A 1 104 ? 0.308 25.540 -1.328 1.00 86.06 104 THR A C 1
ATOM 824 O O . THR A 1 104 ? 1.301 26.255 -1.235 1.00 86.06 104 THR A O 1
ATOM 8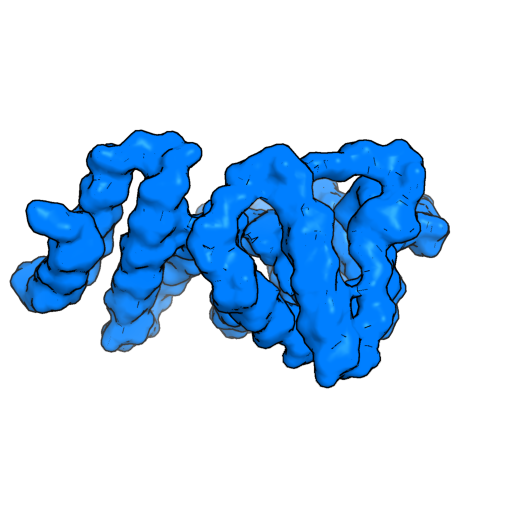27 N N . ASP A 1 105 ? -0.321 25.049 -0.257 1.00 89.94 105 ASP A N 1
ATOM 828 C CA . ASP A 1 105 ? 0.166 25.226 1.109 1.00 89.94 105 ASP A CA 1
ATOM 829 C C . ASP A 1 105 ? 1.382 24.312 1.363 1.00 89.94 105 ASP A C 1
ATOM 831 O O . ASP A 1 105 ? 1.231 23.088 1.297 1.00 89.94 105 ASP A O 1
ATOM 835 N N . PRO A 1 106 ? 2.575 24.861 1.669 1.00 87.06 106 PRO A N 1
ATOM 836 C CA . PRO A 1 106 ? 3.783 24.055 1.853 1.00 87.06 106 PRO A CA 1
ATOM 837 C C . PRO A 1 106 ? 3.696 23.036 2.993 1.00 87.06 106 PRO A C 1
ATOM 839 O O . PRO A 1 106 ? 4.264 21.949 2.885 1.00 87.06 106 PRO A O 1
ATOM 842 N N . GLY A 1 107 ? 2.972 23.359 4.070 1.00 87.38 107 GLY A N 1
ATOM 843 C CA . GLY A 1 107 ? 2.755 22.437 5.182 1.00 87.38 107 GLY A CA 1
ATOM 844 C C . GLY A 1 107 ? 1.925 21.234 4.741 1.00 87.38 107 GLY A C 1
ATOM 845 O O . GLY A 1 107 ? 2.303 20.090 4.990 1.00 87.38 107 GLY A O 1
ATOM 846 N N . LYS A 1 108 ? 0.841 21.478 3.997 1.00 91.06 108 LYS A N 1
ATOM 847 C CA . LYS A 1 108 ? -0.003 20.411 3.446 1.00 91.06 108 LYS A CA 1
ATOM 848 C C . LYS A 1 108 ? 0.707 19.588 2.374 1.00 91.06 108 LYS A C 1
ATOM 850 O O . LYS A 1 108 ? 0.527 18.376 2.356 1.00 91.06 108 LYS A O 1
ATOM 855 N N . LEU A 1 109 ? 1.529 20.204 1.517 1.00 91.75 109 LEU A N 1
ATOM 856 C CA . LEU A 1 109 ? 2.330 19.479 0.519 1.00 91.75 109 LEU A CA 1
ATOM 857 C C . LEU A 1 109 ? 3.190 18.393 1.183 1.00 91.75 109 LEU A C 1
ATOM 859 O O . LEU A 1 109 ? 3.152 17.234 0.767 1.00 91.75 109 LEU A O 1
ATOM 863 N N . SER A 1 110 ? 3.913 18.760 2.247 1.00 90.81 110 SER A N 1
ATOM 864 C CA . SER A 1 110 ? 4.770 17.828 2.986 1.00 90.81 110 SER A CA 1
ATOM 865 C C . SER A 1 110 ? 3.959 16.710 3.643 1.00 90.81 110 SER A C 1
ATOM 867 O O . SER A 1 110 ? 4.278 15.534 3.467 1.00 90.81 110 SER A O 1
ATOM 869 N N . ILE A 1 111 ? 2.859 17.055 4.322 1.00 92.19 111 ILE A N 1
ATOM 870 C CA . ILE A 1 111 ? 1.981 16.074 4.976 1.00 92.19 111 ILE A CA 1
ATOM 871 C C . ILE A 1 111 ? 1.401 15.092 3.951 1.00 92.19 111 ILE A C 1
ATOM 873 O O . ILE A 1 111 ? 1.417 13.884 4.177 1.00 92.19 111 ILE A O 1
ATOM 877 N N . TYR A 1 112 ? 0.912 15.580 2.811 1.00 93.81 112 TYR A N 1
ATOM 878 C CA . TYR A 1 112 ? 0.269 14.734 1.807 1.00 93.81 112 TYR A CA 1
ATOM 879 C C . TYR A 1 112 ? 1.281 13.820 1.107 1.00 93.81 112 TYR A C 1
ATOM 881 O O . TYR A 1 112 ? 0.976 12.646 0.888 1.00 93.81 112 TYR A O 1
ATOM 889 N N . SER A 1 113 ? 2.497 14.307 0.817 1.00 93.62 113 SER A N 1
ATOM 890 C CA . SER A 1 113 ? 3.574 13.453 0.294 1.00 93.62 113 SER A CA 1
ATOM 891 C C . SER A 1 113 ? 3.941 12.341 1.285 1.00 93.62 113 SER A C 1
ATOM 893 O O . SER A 1 113 ? 4.070 11.179 0.890 1.00 93.62 113 SER A O 1
ATOM 895 N N . GLN A 1 114 ? 4.035 12.659 2.583 1.00 94.19 114 GLN A N 1
ATOM 896 C CA . GLN A 1 114 ? 4.321 11.671 3.630 1.00 94.19 114 GLN A CA 1
ATOM 897 C C . GLN A 1 114 ? 3.205 10.631 3.774 1.00 94.19 114 GLN A C 1
ATOM 899 O O . GLN A 1 114 ? 3.494 9.435 3.819 1.00 94.19 114 GLN A O 1
ATOM 904 N N . VAL A 1 115 ? 1.940 11.064 3.801 1.00 95.88 115 VAL A N 1
ATOM 905 C CA . VAL A 1 115 ? 0.772 10.168 3.831 1.00 95.88 115 VAL A CA 1
ATOM 906 C C . VAL A 1 115 ? 0.800 9.218 2.634 1.00 95.88 115 VAL A C 1
ATOM 908 O O . VAL A 1 115 ? 0.729 8.003 2.809 1.00 95.88 115 VAL A O 1
ATOM 911 N N . LEU A 1 116 ? 0.984 9.746 1.421 1.00 96.38 116 LEU A N 1
ATOM 912 C CA . LEU A 1 116 ? 1.087 8.929 0.213 1.00 96.38 116 LEU A CA 1
ATOM 913 C C . LEU A 1 116 ? 2.268 7.962 0.273 1.00 96.38 116 LEU A C 1
ATOM 915 O O . LEU A 1 116 ? 2.121 6.811 -0.125 1.00 96.38 116 LEU A O 1
ATOM 919 N N . GLY A 1 117 ? 3.423 8.401 0.773 1.00 96.50 117 GLY A N 1
ATOM 920 C CA . GLY A 1 117 ? 4.604 7.555 0.926 1.00 96.50 117 GLY A CA 1
ATOM 921 C C . GLY A 1 117 ? 4.362 6.367 1.853 1.00 96.50 117 GLY A C 1
ATOM 922 O O . GLY A 1 117 ? 4.675 5.235 1.487 1.00 96.50 117 GLY A O 1
ATOM 923 N N . ARG A 1 118 ? 3.742 6.608 3.010 1.00 97.44 118 ARG A N 1
ATOM 924 C CA . ARG A 1 118 ? 3.403 5.568 3.994 1.00 97.44 118 ARG A CA 1
ATOM 925 C C . ARG A 1 118 ? 2.328 4.617 3.472 1.00 97.44 118 ARG A C 1
ATOM 927 O O . ARG A 1 118 ? 2.494 3.406 3.557 1.00 97.44 118 ARG A O 1
ATOM 934 N N . VAL A 1 119 ? 1.285 5.135 2.823 1.00 97.50 119 VAL A N 1
ATOM 935 C CA . VAL A 1 119 ? 0.259 4.289 2.190 1.00 97.50 119 VAL A CA 1
ATOM 936 C C . VAL A 1 119 ? 0.846 3.471 1.037 1.00 97.50 119 VAL A C 1
ATOM 938 O O . VAL A 1 119 ? 0.540 2.289 0.926 1.00 97.50 119 VAL A O 1
ATOM 941 N N . CYS A 1 120 ? 1.738 4.035 0.215 1.00 96.94 120 CYS A N 1
ATOM 942 C CA . CYS A 1 120 ? 2.467 3.275 -0.809 1.00 96.94 120 CYS A CA 1
ATOM 943 C C . CYS A 1 120 ? 3.350 2.188 -0.183 1.00 96.94 120 CYS A C 1
ATOM 945 O O . CYS A 1 120 ? 3.458 1.091 -0.724 1.00 96.94 120 CYS A O 1
ATOM 947 N N . TYR A 1 121 ? 3.974 2.455 0.963 1.00 95.62 121 TYR A N 1
ATOM 948 C CA . TYR A 1 121 ? 4.730 1.434 1.681 1.00 95.62 121 TYR A CA 1
ATOM 949 C C . TYR A 1 121 ? 3.822 0.271 2.111 1.00 95.62 121 TYR A C 1
ATOM 951 O O . TYR A 1 121 ? 4.120 -0.874 1.784 1.00 95.62 121 TYR A O 1
ATOM 959 N N . CYS A 1 122 ? 2.675 0.563 2.730 1.00 95.62 122 CYS A N 1
ATOM 960 C CA . CYS A 1 122 ? 1.684 -0.441 3.132 1.00 95.62 122 CYS A CA 1
ATOM 961 C C . CYS A 1 122 ? 0.977 -1.124 1.948 1.00 95.62 122 CYS A C 1
ATOM 963 O O . CYS A 1 122 ? 0.490 -2.240 2.062 1.00 95.62 122 CYS A O 1
ATOM 965 N N . LEU A 1 123 ? 0.875 -0.479 0.790 1.00 95.06 123 LEU A N 1
ATOM 966 C CA . LEU A 1 123 ? 0.265 -1.096 -0.387 1.00 95.06 123 LEU A CA 1
ATOM 967 C C . LEU A 1 123 ? 1.246 -2.057 -1.088 1.00 95.06 123 LEU A C 1
ATOM 969 O O . LEU A 1 123 ? 0.820 -2.954 -1.825 1.00 95.06 123 LEU A O 1
ATOM 973 N N . ARG A 1 124 ? 2.561 -1.913 -0.866 1.00 89.44 124 ARG A N 1
ATOM 974 C CA . ARG A 1 124 ? 3.583 -2.788 -1.458 1.00 89.44 124 ARG A CA 1
ATOM 975 C C . ARG A 1 124 ? 3.319 -4.234 -1.038 1.00 89.44 124 ARG A C 1
ATOM 977 O O . ARG A 1 124 ? 3.154 -4.516 0.129 1.00 89.44 124 ARG A O 1
ATOM 984 N N . GLY A 1 125 ? 3.275 -5.174 -1.978 1.00 81.81 125 GLY A N 1
ATOM 985 C CA . GLY A 1 125 ? 3.042 -6.590 -1.649 1.00 81.81 125 GLY A CA 1
ATOM 986 C C . GLY A 1 125 ? 1.578 -6.985 -1.412 1.00 81.81 125 GLY A C 1
ATOM 987 O O . GLY A 1 125 ? 1.304 -8.172 -1.292 1.00 81.81 125 GLY A O 1
ATOM 988 N N . THR A 1 126 ? 0.628 -6.042 -1.449 1.00 89.56 126 THR A N 1
ATOM 989 C CA . THR A 1 126 ? -0.817 -6.368 -1.484 1.00 89.56 126 THR A CA 1
ATOM 990 C C . THR A 1 126 ? -1.288 -6.837 -2.866 1.00 89.56 126 THR A C 1
ATOM 992 O O . THR A 1 126 ? -2.410 -7.301 -3.010 1.00 89.56 126 THR A O 1
ATOM 995 N N . GLY A 1 127 ? -0.438 -6.718 -3.894 1.00 92.31 127 GLY A N 1
ATOM 996 C CA . GLY A 1 127 ? -0.742 -7.186 -5.246 1.00 92.31 127 GLY A CA 1
ATOM 997 C C . GLY A 1 127 ? -1.464 -6.179 -6.144 1.00 92.31 127 GLY A C 1
ATOM 998 O O . GLY A 1 127 ? -2.130 -6.613 -7.073 1.00 92.31 127 GLY A O 1
ATOM 999 N N . HIS A 1 128 ? -1.314 -4.869 -5.901 1.00 96.69 128 HIS A N 1
ATOM 1000 C CA . HIS A 1 128 ? -1.990 -3.801 -6.663 1.00 96.69 128 HIS A CA 1
ATOM 1001 C C . HIS A 1 128 ? -1.021 -2.830 -7.372 1.00 96.69 128 HIS A C 1
ATOM 1003 O O . HIS A 1 128 ? -1.000 -1.631 -7.058 1.00 96.69 128 HIS A O 1
ATOM 1009 N N . PRO A 1 129 ? -0.170 -3.298 -8.303 1.00 96.62 129 PRO A N 1
ATOM 1010 C CA . PRO A 1 129 ? 0.802 -2.448 -8.988 1.00 96.62 129 PRO A CA 1
ATOM 1011 C C . PRO A 1 129 ? 0.192 -1.245 -9.733 1.00 96.62 129 PRO A C 1
ATOM 1013 O O . PRO A 1 129 ? 0.767 -0.160 -9.683 1.00 96.62 129 PRO A O 1
ATOM 1016 N N . ARG A 1 130 ? -0.980 -1.351 -10.372 1.00 97.12 130 ARG A N 1
ATOM 1017 C CA . ARG A 1 130 ? -1.620 -0.219 -11.073 1.00 97.12 130 ARG A CA 1
ATOM 1018 C C . ARG A 1 130 ? -2.162 0.825 -10.102 1.00 97.12 130 ARG A C 1
ATOM 1020 O O . ARG A 1 130 ? -2.097 2.018 -10.403 1.00 97.12 130 ARG A O 1
ATOM 1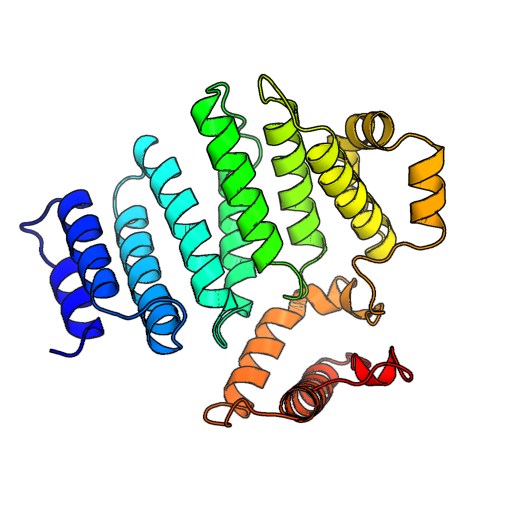027 N N . LEU A 1 131 ? -2.674 0.414 -8.940 1.00 97.44 131 LEU A N 1
ATOM 1028 C CA . LEU A 1 131 ? -3.056 1.350 -7.875 1.00 97.44 131 LEU A CA 1
ATOM 1029 C C . LEU A 1 131 ? -1.821 2.024 -7.267 1.00 97.44 131 LEU A C 1
ATOM 1031 O O . LEU A 1 131 ? -1.839 3.231 -7.040 1.00 97.44 131 LEU A O 1
ATOM 1035 N N . MET A 1 132 ? -0.720 1.287 -7.100 1.00 97.56 132 MET A N 1
ATOM 1036 C CA . MET A 1 132 ? 0.560 1.866 -6.691 1.00 97.56 132 MET A CA 1
ATOM 1037 C C . MET A 1 132 ? 1.011 2.962 -7.662 1.00 97.56 132 MET A C 1
ATOM 1039 O O . MET A 1 132 ? 1.344 4.064 -7.236 1.00 97.56 132 MET A O 1
ATOM 1043 N N . MET A 1 133 ? 0.948 2.708 -8.972 1.00 97.81 133 MET A N 1
ATOM 1044 C CA . MET A 1 133 ? 1.294 3.707 -9.988 1.00 97.81 133 MET A CA 1
ATOM 1045 C C . MET A 1 133 ? 0.438 4.976 -9.891 1.00 97.81 133 MET A C 1
ATOM 1047 O O . MET A 1 133 ? 0.972 6.077 -10.025 1.00 97.81 133 MET A O 1
ATOM 1051 N N . LYS A 1 134 ? -0.872 4.840 -9.627 1.00 97.25 134 LYS A N 1
ATOM 1052 C CA . LYS A 1 134 ? -1.771 5.986 -9.402 1.00 97.25 134 LYS A CA 1
ATOM 1053 C C . LYS A 1 134 ? -1.272 6.869 -8.258 1.00 97.25 134 LYS A C 1
ATOM 1055 O O . LYS A 1 134 ? -1.201 8.088 -8.407 1.00 97.25 134 LYS A O 1
ATOM 1060 N N . LEU A 1 135 ? -0.935 6.253 -7.125 1.00 97.62 135 LEU A N 1
ATOM 1061 C CA . LEU A 1 135 ? -0.479 6.967 -5.935 1.00 97.62 135 LEU A CA 1
ATOM 1062 C C . LEU A 1 135 ? 0.912 7.575 -6.127 1.00 97.62 135 LEU A C 1
ATOM 1064 O O . LEU A 1 135 ? 1.116 8.728 -5.755 1.00 97.62 135 LEU A O 1
ATOM 1068 N N . LEU A 1 136 ? 1.843 6.848 -6.753 1.00 97.94 136 LEU A N 1
ATOM 1069 C CA . LEU A 1 136 ? 3.190 7.343 -7.048 1.00 97.94 136 LEU A CA 1
ATOM 1070 C C . LEU A 1 136 ? 3.162 8.559 -7.979 1.00 97.94 136 LEU A C 1
ATOM 1072 O O . LEU A 1 136 ? 3.884 9.519 -7.726 1.00 97.94 136 LEU A O 1
ATOM 1076 N N . ALA A 1 137 ? 2.305 8.565 -9.005 1.00 97.19 137 ALA A N 1
ATOM 1077 C CA . ALA A 1 137 ? 2.169 9.712 -9.905 1.00 97.19 137 ALA A CA 1
ATOM 1078 C C . ALA A 1 137 ? 1.688 10.973 -9.164 1.00 97.19 137 ALA A C 1
ATOM 1080 O O . ALA A 1 137 ? 2.244 12.055 -9.352 1.00 97.19 137 ALA A O 1
ATOM 1081 N N . ILE A 1 138 ? 0.703 10.835 -8.269 1.00 96.12 138 ILE A N 1
ATOM 1082 C CA . ILE A 1 138 ? 0.245 11.946 -7.421 1.00 96.12 138 ILE A CA 1
ATOM 1083 C C . ILE A 1 138 ? 1.352 12.378 -6.448 1.00 96.12 138 ILE A C 1
ATOM 1085 O O . ILE A 1 138 ? 1.621 13.573 -6.310 1.00 96.12 138 ILE A O 1
ATOM 1089 N N . ARG A 1 139 ? 2.013 11.420 -5.788 1.00 96.06 139 ARG A N 1
ATOM 1090 C CA . ARG A 1 139 ? 3.086 11.688 -4.822 1.00 96.06 139 ARG A CA 1
ATOM 1091 C C . ARG A 1 139 ? 4.247 12.439 -5.464 1.00 96.06 139 ARG A C 1
ATOM 1093 O O . ARG A 1 139 ? 4.741 13.383 -4.861 1.00 96.06 139 ARG A O 1
ATOM 1100 N N . LEU A 1 140 ? 4.633 12.076 -6.688 1.00 96.75 140 LEU A N 1
ATOM 1101 C CA . LEU A 1 140 ? 5.674 12.774 -7.443 1.00 96.75 140 LEU A CA 1
ATOM 1102 C C . LEU A 1 140 ? 5.333 14.258 -7.627 1.00 96.75 140 LEU A C 1
ATOM 1104 O O . LEU A 1 140 ? 6.194 15.117 -7.453 1.00 96.75 140 LEU A O 1
ATOM 1108 N N . GLY A 1 141 ? 4.065 14.560 -7.927 1.00 94.44 141 GLY A N 1
ATOM 1109 C CA . GLY A 1 141 ? 3.571 15.931 -8.033 1.00 94.44 141 GLY A CA 1
ATOM 1110 C C . GLY A 1 141 ? 3.683 16.712 -6.721 1.00 94.44 141 GLY A C 1
ATOM 1111 O O . GLY A 1 141 ? 4.141 17.853 -6.739 1.00 94.44 141 GLY A O 1
ATOM 1112 N N . TYR A 1 142 ? 3.313 16.101 -5.588 1.00 94.62 142 TYR A N 1
ATOM 1113 C CA . TYR A 1 142 ? 3.465 16.723 -4.267 1.00 94.62 142 TYR A CA 1
ATOM 1114 C C . TYR A 1 142 ? 4.930 16.954 -3.898 1.00 94.62 142 TYR A C 1
ATOM 1116 O O . TYR A 1 142 ? 5.277 18.059 -3.493 1.00 94.62 142 TYR A O 1
ATOM 1124 N N . GLU A 1 143 ? 5.783 15.943 -4.073 1.00 95.06 143 GLU A N 1
ATOM 1125 C CA . GLU A 1 143 ? 7.203 16.016 -3.722 1.00 95.06 143 GLU A CA 1
ATOM 1126 C C . GLU A 1 143 ? 7.915 17.098 -4.538 1.00 95.06 143 GLU A C 1
ATOM 1128 O O . GLU A 1 143 ? 8.616 17.937 -3.988 1.00 95.06 143 GLU A O 1
ATOM 1133 N N . LYS A 1 144 ? 7.653 17.158 -5.849 1.00 95.00 144 LYS A N 1
ATOM 1134 C CA . LYS A 1 144 ? 8.218 18.177 -6.743 1.00 95.00 144 LYS A CA 1
ATOM 1135 C C . LYS A 1 144 ? 7.743 19.596 -6.411 1.00 95.00 144 LYS A C 1
ATOM 1137 O O . LYS A 1 144 ? 8.455 20.556 -6.693 1.00 95.00 144 LYS A O 1
ATOM 1142 N N . ALA A 1 145 ? 6.536 19.738 -5.865 1.00 94.44 145 ALA A N 1
ATOM 1143 C CA . ALA A 1 145 ? 5.978 21.032 -5.486 1.00 94.44 145 ALA A CA 1
ATOM 1144 C C . ALA A 1 145 ? 6.529 21.563 -4.150 1.00 94.44 145 ALA A C 1
ATOM 1146 O O . ALA A 1 145 ? 6.265 22.720 -3.813 1.00 94.44 145 ALA A O 1
ATOM 1147 N N . LEU A 1 146 ? 7.273 20.752 -3.387 1.00 93.94 146 LEU A N 1
ATOM 1148 C CA . LEU A 1 146 ? 7.895 21.199 -2.144 1.00 93.94 146 LEU A CA 1
ATOM 1149 C C . LEU A 1 146 ? 8.886 22.350 -2.399 1.00 93.94 146 LEU A C 1
ATOM 1151 O O . LEU A 1 146 ? 9.541 22.376 -3.441 1.00 93.94 146 LEU A O 1
ATOM 1155 N N . PRO A 1 147 ? 9.046 23.289 -1.444 1.00 92.75 147 PRO A N 1
ATOM 1156 C CA . PRO A 1 147 ? 10.046 24.354 -1.557 1.00 92.75 147 PRO A CA 1
ATOM 1157 C C . PRO A 1 147 ? 11.479 23.824 -1.702 1.00 92.75 147 PRO A C 1
ATOM 1159 O O . PRO A 1 147 ? 12.287 24.408 -2.421 1.00 92.75 147 PRO A O 1
ATOM 1162 N N . GLU A 1 148 ? 11.770 22.716 -1.020 1.00 92.94 148 GLU A N 1
ATOM 1163 C CA . GLU A 1 148 ? 13.053 22.015 -1.033 1.00 92.94 148 GLU A CA 1
ATOM 1164 C C . GLU A 1 148 ? 12.777 20.522 -1.272 1.00 92.94 148 GLU A C 1
ATOM 1166 O O . GLU A 1 148 ? 12.635 19.765 -0.310 1.00 92.94 148 GLU A O 1
ATOM 1171 N N . PRO A 1 149 ? 12.597 20.097 -2.536 1.00 94.06 149 PRO A N 1
ATOM 1172 C CA . PRO A 1 149 ? 12.327 18.702 -2.853 1.00 94.06 149 PRO A CA 1
ATOM 1173 C C . PRO A 1 149 ? 13.579 17.854 -2.626 1.00 94.06 149 PRO A C 1
ATOM 1175 O O . PRO A 1 149 ? 14.681 18.257 -3.009 1.00 94.06 149 PRO A O 1
ATOM 1178 N N . ASP A 1 150 ? 13.407 16.665 -2.054 1.00 94.69 150 ASP A N 1
ATOM 1179 C CA . ASP A 1 150 ? 14.496 15.709 -1.873 1.00 94.69 150 ASP A CA 1
ATOM 1180 C C . ASP A 1 150 ? 14.768 14.958 -3.195 1.00 94.69 150 ASP A C 1
ATOM 1182 O O . ASP A 1 150 ? 13.898 14.218 -3.673 1.00 94.69 150 ASP A O 1
ATOM 1186 N N . PRO A 1 151 ? 15.954 15.127 -3.817 1.00 96.50 151 PRO A N 1
ATOM 1187 C CA . PRO A 1 151 ? 16.275 14.465 -5.077 1.00 96.50 151 PRO A CA 1
ATOM 1188 C C . PRO A 1 151 ? 16.261 12.937 -4.991 1.00 96.50 151 PRO A C 1
ATOM 1190 O O . PRO A 1 151 ? 15.916 12.292 -5.979 1.00 96.50 151 PRO A O 1
ATOM 1193 N N . GLU A 1 152 ? 16.623 12.360 -3.841 1.00 96.38 152 GLU A N 1
ATOM 1194 C CA . GLU A 1 152 ? 16.645 10.906 -3.650 1.00 96.38 152 GLU A CA 1
ATOM 1195 C C . GLU A 1 152 ? 15.214 10.356 -3.623 1.00 96.38 152 GLU A C 1
ATOM 1197 O O . GLU A 1 152 ? 14.891 9.437 -4.375 1.00 96.38 152 GLU A O 1
ATOM 1202 N N . ASN A 1 153 ? 14.309 11.011 -2.885 1.00 95.44 153 ASN A N 1
ATOM 1203 C CA . ASN A 1 153 ? 12.888 10.653 -2.893 1.00 95.44 153 ASN A CA 1
ATOM 1204 C C . ASN A 1 153 ? 12.265 10.776 -4.289 1.00 95.44 153 ASN A C 1
ATOM 1206 O O . ASN A 1 153 ? 11.499 9.904 -4.702 1.00 95.44 153 ASN A O 1
ATOM 1210 N N . LEU A 1 154 ? 12.567 11.854 -5.021 1.00 98.06 154 LEU A N 1
ATOM 1211 C CA . LEU A 1 154 ? 12.076 12.039 -6.390 1.00 98.06 154 LEU A CA 1
ATOM 1212 C C . LEU A 1 154 ? 12.549 10.913 -7.313 1.00 98.06 154 LEU A C 1
ATOM 1214 O O . LEU A 1 154 ? 11.760 10.393 -8.106 1.00 98.06 154 LEU A O 1
ATOM 1218 N N . GLU A 1 155 ? 13.822 10.535 -7.205 1.00 98.06 155 GLU A N 1
ATOM 1219 C CA . GLU A 1 155 ? 14.408 9.444 -7.974 1.00 98.06 155 GLU A CA 1
ATOM 1220 C C . GLU A 1 155 ? 13.767 8.095 -7.647 1.00 98.06 155 GLU A C 1
ATOM 1222 O O . GLU A 1 155 ? 13.408 7.360 -8.571 1.00 98.06 155 GLU A O 1
ATOM 1227 N N . ASP A 1 156 ? 13.557 7.794 -6.368 1.00 97.00 156 ASP A N 1
ATOM 1228 C CA . ASP A 1 156 ? 12.907 6.561 -5.930 1.00 97.00 156 ASP A CA 1
ATOM 1229 C C . ASP A 1 156 ? 11.471 6.463 -6.454 1.00 97.00 156 ASP A C 1
ATOM 1231 O O . ASP A 1 156 ? 11.086 5.444 -7.037 1.00 97.00 156 ASP A O 1
ATOM 1235 N N . ILE A 1 157 ? 10.685 7.541 -6.326 1.00 98.06 157 ILE A N 1
ATOM 1236 C CA . ILE A 1 157 ? 9.303 7.593 -6.823 1.00 98.06 157 ILE A CA 1
ATOM 1237 C C . ILE A 1 157 ? 9.271 7.406 -8.346 1.00 98.06 157 ILE A C 1
ATOM 1239 O O . ILE A 1 157 ? 8.493 6.593 -8.854 1.00 98.06 157 ILE A O 1
ATOM 1243 N N . ALA A 1 158 ? 10.112 8.141 -9.083 1.00 98.44 158 ALA A N 1
ATOM 1244 C CA . ALA A 1 158 ? 10.178 8.061 -10.540 1.00 98.44 158 ALA A CA 1
ATOM 1245 C C . ALA A 1 158 ? 10.640 6.673 -11.013 1.00 98.44 158 ALA A C 1
ATOM 1247 O O . ALA A 1 158 ? 10.078 6.116 -11.961 1.00 98.44 158 ALA A O 1
ATOM 1248 N N . GLY A 1 159 ? 11.633 6.094 -10.336 1.00 98.25 159 GLY A N 1
ATOM 1249 C CA . GLY A 1 159 ? 12.164 4.770 -10.628 1.00 98.25 159 GLY A CA 1
ATOM 1250 C C . GLY A 1 159 ? 11.125 3.674 -10.417 1.00 98.25 159 GLY A C 1
ATOM 1251 O O . GLY A 1 159 ? 10.949 2.822 -11.288 1.00 98.25 159 GLY A O 1
ATOM 1252 N N . ASP A 1 160 ? 10.401 3.710 -9.299 1.00 97.75 160 ASP A N 1
ATOM 1253 C CA . ASP A 1 160 ? 9.339 2.747 -9.003 1.00 97.75 160 ASP A CA 1
ATOM 1254 C C . ASP A 1 160 ? 8.160 2.873 -9.971 1.00 97.75 160 ASP A C 1
ATOM 1256 O O . ASP A 1 160 ? 7.679 1.861 -10.485 1.00 97.75 160 ASP A O 1
ATOM 1260 N N . LEU A 1 161 ? 7.742 4.097 -10.306 1.00 98.19 161 LEU A N 1
ATOM 1261 C CA . LEU A 1 161 ? 6.694 4.317 -11.302 1.00 98.19 161 LEU A CA 1
ATOM 1262 C C . LEU A 1 161 ? 7.086 3.743 -12.672 1.00 98.19 161 LEU A C 1
ATOM 1264 O O . LEU A 1 161 ? 6.276 3.075 -13.317 1.00 98.19 161 LEU A O 1
ATOM 1268 N N . TYR A 1 162 ? 8.332 3.962 -13.101 1.00 98.56 162 TYR A N 1
ATOM 1269 C CA . TYR A 1 162 ? 8.830 3.466 -14.381 1.00 98.56 162 TYR A CA 1
ATOM 1270 C C . TYR A 1 162 ? 8.975 1.936 -14.406 1.00 98.56 162 TYR A C 1
ATOM 1272 O O . TYR A 1 162 ? 8.554 1.289 -15.365 1.00 98.56 162 TYR A O 1
ATOM 1280 N N . ARG A 1 163 ? 9.488 1.327 -13.326 1.00 98.19 163 ARG A N 1
ATOM 1281 C CA . ARG A 1 163 ? 9.544 -0.140 -13.173 1.00 98.19 163 ARG A CA 1
ATOM 1282 C C . ARG A 1 163 ? 8.162 -0.770 -13.268 1.00 98.19 163 ARG A C 1
ATOM 1284 O O . ARG A 1 163 ? 7.998 -1.757 -13.979 1.00 98.19 163 ARG A O 1
ATOM 1291 N N . LEU A 1 164 ? 7.177 -0.210 -12.565 1.00 97.81 164 LEU A N 1
ATOM 1292 C CA . LEU A 1 164 ? 5.810 -0.725 -12.581 1.00 97.81 164 LEU A CA 1
ATOM 1293 C C . LEU A 1 164 ? 5.168 -0.595 -13.961 1.00 97.81 164 LEU A C 1
ATOM 1295 O O . LEU A 1 164 ? 4.493 -1.529 -14.387 1.00 97.81 164 LEU A O 1
ATOM 1299 N N . ALA A 1 165 ? 5.419 0.500 -14.681 1.00 98.19 165 ALA A N 1
ATOM 1300 C CA . ALA A 1 165 ? 4.929 0.668 -16.047 1.00 98.19 165 ALA A CA 1
ATOM 1301 C C . ALA A 1 165 ? 5.439 -0.445 -16.979 1.00 98.19 165 ALA A C 1
ATOM 1303 O O . ALA A 1 165 ? 4.652 -1.046 -17.708 1.00 98.19 165 ALA A O 1
ATOM 1304 N N . LEU A 1 166 ? 6.730 -0.787 -16.882 1.00 98.06 166 LEU A N 1
ATOM 1305 C CA . LEU A 1 166 ? 7.336 -1.889 -17.636 1.00 98.06 166 LEU A CA 1
ATOM 1306 C C . LEU A 1 166 ? 6.794 -3.260 -17.213 1.00 98.06 166 LEU A C 1
ATOM 1308 O O . LEU A 1 166 ? 6.497 -4.096 -18.059 1.00 98.06 166 LEU A O 1
ATOM 1312 N N . LEU A 1 167 ? 6.670 -3.499 -15.905 1.00 97.12 167 LEU A N 1
ATOM 1313 C CA . LEU A 1 167 ? 6.222 -4.782 -15.354 1.00 97.12 167 LEU A CA 1
ATOM 1314 C C . LEU A 1 167 ? 4.753 -5.084 -15.663 1.00 97.12 167 LEU A C 1
ATOM 1316 O O . LEU A 1 167 ? 4.394 -6.239 -15.873 1.00 97.12 167 LEU A O 1
ATOM 1320 N N . THR A 1 168 ? 3.909 -4.053 -15.676 1.00 97.19 168 THR A N 1
ATOM 1321 C CA . THR A 1 168 ? 2.463 -4.174 -15.918 1.00 97.19 168 THR A CA 1
ATOM 1322 C C . THR A 1 168 ? 2.064 -3.979 -17.379 1.00 97.19 168 THR A C 1
ATOM 1324 O O . THR A 1 168 ? 0.883 -4.143 -17.692 1.00 97.19 168 THR A O 1
ATOM 1327 N N . ASP A 1 169 ? 3.016 -3.599 -18.241 1.00 96.62 169 ASP A N 1
ATOM 1328 C CA . ASP A 1 169 ? 2.781 -3.129 -19.614 1.00 96.62 169 ASP A CA 1
ATOM 1329 C C . ASP A 1 169 ? 1.690 -2.037 -19.679 1.00 96.62 169 ASP A C 1
ATOM 1331 O O . ASP A 1 169 ? 0.808 -2.027 -20.537 1.00 96.62 169 ASP A O 1
ATOM 1335 N N . CYS A 1 170 ? 1.701 -1.121 -18.703 1.00 95.62 170 CYS A N 1
ATOM 1336 C CA . CYS A 1 170 ? 0.692 -0.076 -18.552 1.00 95.62 170 CYS A CA 1
ATOM 1337 C C . CYS A 1 170 ? 1.350 1.291 -18.384 1.00 95.62 170 CYS A C 1
ATOM 1339 O O . CYS A 1 170 ? 1.920 1.599 -17.344 1.00 95.62 170 CYS A O 1
ATOM 1341 N N . ASN A 1 171 ? 1.197 2.162 -19.382 1.00 94.56 171 ASN A N 1
ATOM 1342 C CA . ASN A 1 171 ? 1.796 3.502 -19.364 1.00 94.56 171 ASN A CA 1
ATOM 1343 C C . ASN A 1 171 ? 0.830 4.616 -18.943 1.00 94.56 171 ASN A C 1
ATOM 1345 O O . ASN A 1 171 ? 1.217 5.779 -18.950 1.00 94.56 171 ASN A O 1
ATOM 1349 N N . THR A 1 172 ? -0.411 4.300 -18.561 1.00 95.31 172 THR A N 1
ATOM 1350 C CA . THR A 1 172 ? -1.459 5.305 -18.298 1.00 95.31 172 THR A CA 1
ATOM 1351 C C . THR A 1 172 ? -1.018 6.381 -17.303 1.00 95.31 172 THR A C 1
ATOM 1353 O O . THR A 1 172 ? -1.133 7.569 -17.594 1.00 95.31 172 THR A O 1
ATOM 1356 N N . TRP A 1 173 ? -0.479 5.986 -16.145 1.00 95.06 173 TRP A N 1
ATOM 1357 C CA . TRP A 1 173 ? -0.083 6.938 -15.097 1.00 95.06 173 TRP A CA 1
ATOM 1358 C C . TRP A 1 173 ? 1.314 7.502 -15.301 1.00 95.06 173 TRP A C 1
ATOM 1360 O O . TRP A 1 173 ? 1.518 8.690 -15.062 1.00 95.06 173 TRP A O 1
ATOM 1370 N N . LEU A 1 174 ? 2.236 6.699 -15.837 1.00 95.88 174 LEU A N 1
ATOM 1371 C CA . LEU A 1 174 ? 3.530 7.200 -16.292 1.00 95.88 174 LEU A CA 1
ATOM 1372 C C . LEU A 1 174 ? 3.349 8.351 -17.291 1.00 95.88 174 LEU A C 1
ATOM 1374 O O . LEU A 1 174 ? 3.971 9.390 -17.123 1.00 95.88 174 LEU A O 1
ATOM 1378 N N . GLY A 1 175 ? 2.434 8.219 -18.255 1.00 96.00 175 GLY A N 1
ATOM 1379 C CA . GLY A 1 175 ? 2.155 9.242 -19.264 1.00 96.00 175 GLY A CA 1
ATOM 1380 C C . GLY A 1 175 ? 1.694 10.584 -18.689 1.00 96.00 175 GLY A C 1
ATOM 1381 O O . GLY A 1 175 ? 1.894 11.618 -19.319 1.00 96.00 175 GLY A O 1
ATOM 1382 N N . THR A 1 176 ? 1.131 10.608 -17.475 1.00 94.88 176 THR A N 1
ATOM 1383 C CA . THR A 1 176 ? 0.739 11.868 -16.814 1.00 94.88 176 THR A CA 1
ATOM 1384 C C . THR A 1 176 ? 1.925 12.653 -16.252 1.00 94.88 176 THR A C 1
ATOM 1386 O O . THR A 1 176 ? 1.813 13.859 -16.051 1.00 94.88 176 THR A O 1
ATOM 1389 N N . VAL A 1 177 ? 3.061 11.984 -16.024 1.00 96.06 177 VAL A N 1
ATOM 1390 C CA . VAL A 1 177 ? 4.273 12.548 -15.407 1.00 96.06 177 VAL A CA 1
ATOM 1391 C C . VAL A 1 177 ? 5.551 12.186 -16.179 1.00 96.06 177 VAL A C 1
ATOM 1393 O O . VAL A 1 177 ? 6.654 12.272 -15.646 1.00 96.06 177 VAL A O 1
ATOM 1396 N N . GLU A 1 178 ? 5.430 11.784 -17.446 1.00 97.31 178 GLU A N 1
ATOM 1397 C CA . GLU A 1 178 ? 6.533 11.210 -18.232 1.00 97.31 178 GLU A CA 1
ATOM 1398 C C . GLU A 1 178 ? 7.713 12.177 -18.353 1.00 97.31 178 GLU A C 1
ATOM 1400 O O . GLU A 1 178 ? 8.860 11.791 -18.137 1.00 97.31 178 GLU A O 1
ATOM 1405 N N . ALA A 1 179 ? 7.432 13.454 -18.627 1.00 97.81 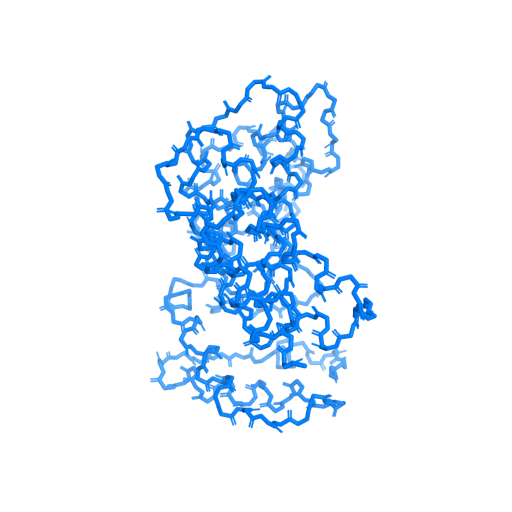179 ALA A N 1
ATOM 1406 C CA . ALA A 1 179 ? 8.462 14.485 -18.726 1.00 97.81 179 ALA A CA 1
ATOM 1407 C C . ALA A 1 179 ? 9.263 14.637 -17.422 1.00 97.81 179 ALA A C 1
ATOM 1409 O O . ALA A 1 179 ? 10.476 14.842 -17.469 1.00 97.81 179 ALA A O 1
ATOM 1410 N N . ASP A 1 180 ? 8.600 14.492 -16.272 1.00 97.94 180 ASP A N 1
ATOM 1411 C CA . ASP A 1 180 ? 9.238 14.582 -14.959 1.00 97.94 180 ASP A CA 1
ATOM 1412 C C . ASP A 1 180 ? 10.096 13.348 -14.685 1.00 97.94 180 ASP A C 1
ATOM 1414 O O . ASP A 1 180 ? 11.255 13.481 -14.301 1.00 97.94 180 ASP A O 1
ATOM 1418 N N . VAL A 1 181 ? 9.577 12.152 -14.973 1.00 98.25 181 VAL A N 1
ATOM 1419 C CA . VAL A 1 181 ? 10.330 10.896 -14.833 1.00 98.25 181 VAL A CA 1
ATOM 1420 C C . VAL A 1 181 ? 11.586 10.900 -15.708 1.00 98.25 181 VAL A C 1
ATOM 1422 O O . VAL A 1 181 ? 12.666 10.553 -15.231 1.00 98.25 181 VAL A O 1
ATOM 1425 N N . VAL A 1 182 ? 11.479 11.347 -16.964 1.00 98.31 182 VAL A N 1
ATOM 1426 C CA . VAL A 1 182 ? 12.623 11.460 -17.884 1.00 98.31 182 VAL A CA 1
ATOM 1427 C C . VAL A 1 182 ? 13.653 12.464 -17.366 1.00 98.31 182 VAL A C 1
ATOM 1429 O O . VAL A 1 182 ? 14.853 12.188 -17.421 1.00 98.31 182 VAL A O 1
ATOM 1432 N N . ALA A 1 183 ? 13.206 13.612 -16.850 1.00 98.19 183 ALA A N 1
ATOM 1433 C CA . ALA A 1 183 ? 14.094 14.635 -16.307 1.00 98.19 183 ALA A CA 1
ATOM 1434 C C . ALA A 1 183 ? 14.835 14.163 -15.044 1.00 98.19 183 ALA A C 1
ATOM 1436 O O . ALA A 1 183 ? 16.013 14.476 -14.886 1.00 98.19 183 ALA A O 1
ATOM 1437 N N . ILE A 1 184 ? 14.162 13.407 -14.173 1.00 98.38 184 ILE A N 1
ATOM 1438 C CA . ILE A 1 184 ? 14.712 12.911 -12.905 1.00 98.38 184 ILE A CA 1
ATOM 1439 C C . ILE A 1 184 ? 15.686 11.751 -13.137 1.00 98.38 184 ILE A C 1
ATOM 1441 O O . ILE A 1 184 ? 16.809 11.771 -12.638 1.00 98.38 184 ILE A O 1
ATOM 1445 N N . LEU A 1 185 ? 15.274 10.730 -13.894 1.00 98.25 185 LEU A N 1
ATOM 1446 C CA . LEU A 1 185 ? 16.070 9.511 -14.062 1.00 98.25 185 LEU A CA 1
ATOM 1447 C C . LEU A 1 185 ? 17.192 9.685 -15.093 1.00 98.25 185 LEU A C 1
ATOM 1449 O O . LEU A 1 185 ? 18.285 9.135 -14.934 1.00 98.25 185 LEU A O 1
ATOM 1453 N N . GLY A 1 186 ? 16.923 10.427 -16.168 1.00 98.12 186 GLY A N 1
ATOM 1454 C CA . GLY A 1 186 ? 17.805 10.504 -17.325 1.00 98.12 186 GLY A CA 1
ATOM 1455 C C . GLY A 1 186 ? 17.964 9.168 -18.070 1.00 98.12 186 GLY A C 1
ATOM 1456 O O . GLY A 1 186 ? 17.552 8.093 -17.628 1.00 98.12 186 GLY A O 1
ATOM 1457 N N . ALA A 1 187 ? 18.607 9.226 -19.238 1.00 97.44 187 ALA A N 1
ATOM 1458 C CA . ALA A 1 187 ? 18.682 8.088 -20.157 1.00 97.44 187 ALA A CA 1
ATOM 1459 C C . ALA A 1 187 ? 19.436 6.871 -19.588 1.00 97.44 187 ALA A C 1
ATOM 1461 O O . ALA A 1 187 ? 19.058 5.731 -19.856 1.00 97.44 187 ALA A O 1
ATOM 1462 N N . GLU A 1 188 ? 20.504 7.087 -18.812 1.00 97.75 188 GLU A N 1
ATOM 1463 C CA . GLU A 1 188 ? 21.314 5.977 -18.293 1.00 97.75 188 GLU A CA 1
ATOM 1464 C C . GLU A 1 188 ? 20.555 5.133 -17.263 1.00 97.75 188 GLU A C 1
ATOM 1466 O O . GLU A 1 188 ? 20.558 3.903 -17.368 1.00 97.75 188 GLU A O 1
ATOM 1471 N N . LYS A 1 189 ? 19.863 5.765 -16.304 1.00 97.44 189 LYS A N 1
ATOM 1472 C CA . LYS A 1 189 ? 19.103 5.038 -15.275 1.00 97.44 189 LYS A CA 1
ATOM 1473 C C . LYS A 1 189 ? 17.870 4.369 -15.859 1.00 97.44 189 LYS A C 1
ATOM 1475 O O . LYS A 1 189 ? 17.607 3.215 -15.528 1.00 97.44 189 LYS A O 1
ATOM 1480 N N . MET A 1 190 ? 17.165 5.036 -16.776 1.00 98.19 190 MET A N 1
ATOM 1481 C CA . MET A 1 190 ? 16.040 4.420 -17.486 1.00 98.19 190 MET A CA 1
ATOM 1482 C C . MET A 1 190 ? 16.484 3.147 -18.213 1.00 98.19 190 MET A C 1
ATOM 1484 O O . MET A 1 190 ? 15.910 2.087 -17.987 1.00 98.19 190 MET A O 1
ATOM 1488 N N . LYS A 1 191 ? 17.590 3.199 -18.966 1.00 98.12 191 LYS A N 1
ATOM 1489 C CA . LYS A 1 191 ? 18.148 2.019 -19.644 1.00 98.12 191 LYS A CA 1
ATOM 1490 C C . LYS A 1 191 ? 18.565 0.907 -18.673 1.00 98.12 191 LYS A C 1
ATOM 1492 O O . LYS A 1 191 ? 18.457 -0.278 -18.994 1.00 98.12 191 LYS A O 1
ATOM 1497 N N . ALA A 1 192 ? 19.068 1.262 -17.489 1.00 97.62 192 ALA A N 1
ATOM 1498 C CA . ALA A 1 192 ? 19.383 0.285 -16.449 1.00 97.62 192 ALA A CA 1
ATOM 1499 C C . ALA A 1 192 ? 18.115 -0.405 -15.913 1.00 97.62 192 ALA A C 1
ATOM 1501 O O . ALA A 1 192 ? 18.121 -1.624 -15.742 1.00 97.62 192 ALA A O 1
ATOM 1502 N N . ILE A 1 193 ? 17.031 0.352 -15.712 1.00 97.88 193 ILE A N 1
ATOM 1503 C CA . ILE A 1 193 ? 15.725 -0.167 -15.288 1.00 97.88 193 ILE A CA 1
ATOM 1504 C C . ILE A 1 193 ? 15.101 -1.055 -16.372 1.00 97.88 193 ILE A C 1
ATOM 1506 O O . ILE A 1 193 ? 14.679 -2.161 -16.056 1.00 97.88 193 ILE A O 1
ATOM 1510 N N . GLU A 1 194 ? 15.104 -0.642 -17.641 1.00 97.38 194 GLU A N 1
ATOM 1511 C CA . GLU A 1 194 ? 14.591 -1.444 -18.768 1.00 97.38 194 GLU A CA 1
ATOM 1512 C C . GLU A 1 194 ? 15.241 -2.831 -18.846 1.00 97.38 194 GLU A C 1
ATOM 1514 O O . GLU A 1 194 ? 14.594 -3.825 -19.170 1.00 97.38 194 GLU A O 1
ATOM 1519 N N . LYS A 1 195 ? 16.538 -2.913 -18.527 1.00 96.62 195 LYS A N 1
ATOM 1520 C CA . LYS A 1 195 ? 17.286 -4.173 -18.535 1.00 96.62 195 LYS A CA 1
ATOM 1521 C C . LYS A 1 195 ? 16.887 -5.111 -17.389 1.00 96.62 195 LYS A C 1
ATOM 1523 O O . LYS A 1 195 ? 17.045 -6.324 -17.525 1.00 96.62 195 LYS A O 1
ATOM 1528 N N . ALA A 1 196 ? 16.438 -4.566 -16.261 1.00 94.12 196 ALA A N 1
ATOM 1529 C CA . ALA A 1 196 ? 16.093 -5.324 -15.061 1.00 94.12 196 ALA A CA 1
ATOM 1530 C C . ALA A 1 196 ? 14.972 -4.624 -14.263 1.00 94.12 196 ALA A C 1
ATOM 1532 O O . ALA A 1 196 ? 15.232 -4.064 -13.191 1.00 94.12 196 ALA A O 1
ATOM 1533 N N . PRO A 1 197 ? 13.722 -4.645 -14.762 1.00 93.00 197 PRO A N 1
ATOM 1534 C CA . PRO A 1 197 ? 12.611 -3.994 -14.088 1.00 93.00 197 PRO A CA 1
ATOM 1535 C C . PRO A 1 197 ? 12.149 -4.890 -12.934 1.00 93.00 197 PRO A C 1
ATOM 1537 O O . PRO A 1 197 ? 11.387 -5.827 -13.127 1.00 93.00 197 PRO A O 1
ATOM 1540 N N . GLN A 1 198 ? 12.658 -4.652 -11.726 1.00 90.88 198 GLN A N 1
ATOM 1541 C CA . GLN A 1 198 ? 12.266 -5.386 -10.518 1.00 90.88 198 GLN A CA 1
ATOM 1542 C C . GLN A 1 198 ? 12.038 -4.419 -9.354 1.00 90.88 198 GLN A C 1
ATOM 1544 O O . GLN A 1 198 ? 12.834 -3.509 -9.145 1.00 90.88 198 GLN A O 1
ATOM 1549 N N . MET A 1 199 ? 10.967 -4.629 -8.582 1.00 90.31 199 MET A N 1
ATOM 1550 C CA . MET A 1 199 ? 10.566 -3.752 -7.463 1.00 90.31 199 MET A CA 1
ATOM 1551 C C . MET A 1 199 ? 11.315 -4.020 -6.145 1.00 90.31 199 MET A C 1
ATOM 1553 O O . MET A 1 199 ? 11.021 -3.404 -5.123 1.00 90.31 199 MET A O 1
ATOM 1557 N N . GLY A 1 200 ? 12.258 -4.961 -6.141 1.00 88.38 200 GLY A N 1
ATOM 1558 C CA . GLY A 1 200 ? 13.012 -5.374 -4.961 1.00 88.38 200 GLY A CA 1
ATOM 1559 C C . GLY A 1 200 ? 14.081 -6.400 -5.320 1.00 88.38 200 GLY A C 1
ATOM 1560 O O . GLY A 1 200 ? 14.409 -6.569 -6.491 1.00 88.38 200 GLY A O 1
ATOM 1561 N N . HIS A 1 201 ? 14.634 -7.092 -4.324 1.00 88.38 201 HIS A N 1
ATOM 1562 C CA . HIS A 1 201 ? 15.703 -8.080 -4.540 1.00 88.38 201 HIS A CA 1
ATOM 1563 C C . HIS A 1 201 ? 15.199 -9.482 -4.903 1.00 88.38 201 HIS A C 1
ATOM 1565 O O . HIS A 1 201 ? 15.955 -10.275 -5.464 1.00 88.38 201 HIS A O 1
ATOM 1571 N N . LEU A 1 202 ? 13.937 -9.786 -4.592 1.00 91.50 202 LEU A N 1
ATOM 1572 C CA . LEU A 1 202 ? 13.305 -11.066 -4.898 1.00 91.50 202 LEU A CA 1
ATOM 1573 C C . LEU A 1 202 ? 12.549 -10.989 -6.222 1.00 91.50 202 LEU A C 1
ATOM 1575 O O . LEU A 1 202 ? 11.963 -9.960 -6.561 1.00 91.50 202 LEU A O 1
ATOM 1579 N N . LYS A 1 203 ? 12.533 -12.102 -6.955 1.00 93.25 203 LYS A N 1
ATOM 1580 C CA . LYS A 1 203 ? 11.692 -12.258 -8.142 1.00 93.25 203 LYS A CA 1
ATOM 1581 C C . LYS A 1 203 ? 10.249 -12.510 -7.714 1.00 93.25 203 LYS A C 1
ATOM 1583 O O . LYS A 1 203 ? 10.016 -13.389 -6.883 1.00 93.25 203 LYS A O 1
ATOM 1588 N N . ALA A 1 204 ? 9.322 -11.781 -8.324 1.00 93.88 204 ALA A N 1
ATOM 1589 C CA . ALA A 1 204 ? 7.884 -12.028 -8.262 1.00 93.88 204 ALA A CA 1
ATOM 1590 C C . ALA A 1 204 ? 7.431 -12.789 -9.514 1.00 93.88 204 ALA A C 1
ATOM 1592 O O . ALA A 1 204 ? 8.086 -12.702 -10.562 1.00 93.88 204 ALA A O 1
ATOM 1593 N N . ASP A 1 205 ? 6.336 -13.543 -9.423 1.00 96.50 205 ASP A N 1
ATOM 1594 C CA . ASP A 1 205 ? 5.759 -14.175 -10.608 1.00 96.50 205 ASP A CA 1
ATOM 1595 C C . ASP A 1 205 ? 5.153 -13.089 -11.521 1.00 96.50 205 ASP A C 1
ATOM 1597 O O . ASP A 1 205 ? 4.373 -12.273 -11.035 1.00 96.50 205 ASP A O 1
ATOM 1601 N N . PRO A 1 206 ? 5.465 -13.044 -12.834 1.00 96.19 206 PRO A N 1
ATOM 1602 C CA . PRO A 1 206 ? 4.844 -12.112 -13.773 1.00 96.19 206 PRO A CA 1
ATOM 1603 C C . PRO A 1 206 ? 3.315 -12.027 -13.707 1.00 96.19 206 PRO A C 1
ATOM 1605 O O . PRO A 1 206 ? 2.764 -10.971 -14.016 1.00 96.19 206 PRO A O 1
ATOM 1608 N N . VAL A 1 207 ? 2.624 -13.097 -13.287 1.00 97.25 207 VAL A N 1
ATOM 1609 C CA . VAL A 1 207 ? 1.164 -13.053 -13.117 1.00 97.25 207 VAL A CA 1
ATOM 1610 C C . VAL A 1 207 ? 0.717 -11.977 -12.119 1.00 97.25 207 VAL A C 1
ATOM 1612 O O . VAL A 1 207 ? -0.334 -11.378 -12.328 1.00 97.25 207 VAL A O 1
ATOM 1615 N N . GLU A 1 208 ? 1.545 -11.639 -11.124 1.00 96.88 208 GLU A N 1
ATOM 1616 C CA . GLU A 1 208 ? 1.282 -10.600 -10.112 1.00 96.88 208 GLU A CA 1
ATOM 1617 C C . GLU A 1 208 ? 1.179 -9.180 -10.693 1.00 96.88 208 GLU A C 1
ATOM 1619 O O . GLU A 1 208 ? 0.686 -8.268 -10.030 1.00 96.88 208 GLU A O 1
ATOM 1624 N N . TYR A 1 209 ? 1.617 -8.977 -11.940 1.00 97.00 209 TYR A N 1
ATOM 1625 C CA . TYR A 1 209 ? 1.536 -7.692 -12.642 1.00 97.00 209 TYR A CA 1
ATOM 1626 C C . TYR A 1 209 ? 0.388 -7.622 -13.665 1.00 97.00 209 TYR A C 1
ATOM 1628 O O . TYR A 1 209 ? 0.174 -6.597 -14.326 1.00 97.00 209 TYR A O 1
ATOM 1636 N N . THR A 1 210 ? -0.400 -8.690 -13.788 1.00 97.19 210 THR A N 1
ATOM 1637 C CA . THR A 1 210 ? -1.534 -8.757 -14.720 1.00 97.19 210 THR A CA 1
ATOM 1638 C C . THR A 1 210 ? -2.791 -8.107 -14.143 1.00 97.19 210 THR A C 1
ATOM 1640 O O . THR A 1 210 ? -2.974 -8.035 -12.932 1.00 97.19 210 THR A O 1
ATOM 1643 N N . GLU A 1 211 ? -3.698 -7.647 -15.008 1.00 96.06 211 GLU A N 1
ATOM 1644 C CA . GLU A 1 211 ? -5.019 -7.167 -14.563 1.00 96.06 211 GLU A CA 1
ATOM 1645 C C . GLU A 1 211 ? -5.863 -8.298 -13.968 1.00 96.06 211 GLU A C 1
ATOM 1647 O O . GLU A 1 211 ? -6.617 -8.082 -13.023 1.00 96.06 211 GLU A O 1
ATOM 1652 N N . GLN A 1 212 ? -5.729 -9.520 -14.499 1.00 96.06 212 GLN A N 1
ATOM 1653 C CA . GLN A 1 212 ? -6.440 -10.689 -13.981 1.00 96.06 212 GLN A CA 1
ATOM 1654 C C . GLN A 1 212 ? -6.122 -10.916 -12.501 1.00 96.06 212 GLN A C 1
ATOM 1656 O O . GLN A 1 212 ? -7.043 -11.190 -11.738 1.00 96.06 212 GLN A O 1
ATOM 1661 N N . TRP A 1 213 ? -4.853 -10.772 -12.108 1.00 97.00 213 TRP A N 1
ATOM 1662 C CA . TRP A 1 213 ? -4.416 -10.854 -10.717 1.00 97.00 213 TRP A CA 1
ATOM 1663 C C . TRP A 1 213 ? -5.037 -9.763 -9.842 1.00 97.00 213 TRP A C 1
ATOM 1665 O O . TRP A 1 213 ? -5.661 -10.075 -8.830 1.00 97.00 213 TRP A O 1
ATOM 1675 N N . GLU A 1 214 ? -4.924 -8.493 -10.240 1.00 95.44 214 GLU A N 1
ATOM 1676 C CA . GLU A 1 214 ? -5.457 -7.370 -9.452 1.00 95.44 214 GLU A CA 1
ATOM 1677 C C . GLU A 1 214 ? -6.973 -7.470 -9.245 1.00 95.44 214 GLU A C 1
ATOM 1679 O O . GLU A 1 214 ? -7.480 -7.129 -8.183 1.00 95.44 214 GLU A O 1
ATOM 1684 N N . ASN A 1 215 ? -7.704 -7.993 -10.232 1.00 94.94 215 ASN A N 1
ATOM 1685 C CA . ASN A 1 215 ? -9.158 -8.141 -10.152 1.00 94.94 215 ASN A CA 1
ATOM 1686 C C . ASN A 1 215 ? -9.628 -9.179 -9.120 1.00 94.94 215 ASN A C 1
ATOM 1688 O O . ASN A 1 215 ? -10.815 -9.212 -8.790 1.00 94.94 215 ASN A O 1
ATOM 1692 N N . ILE A 1 216 ? -8.742 -10.064 -8.659 1.00 96.06 216 ILE A N 1
ATOM 1693 C CA . ILE A 1 216 ? -9.104 -11.187 -7.784 1.00 96.06 216 ILE A CA 1
ATOM 1694 C C . ILE A 1 216 ? -8.326 -11.213 -6.472 1.00 96.06 216 ILE A C 1
ATOM 1696 O O . ILE A 1 216 ? -8.761 -11.914 -5.559 1.00 96.06 216 ILE A O 1
ATOM 1700 N N . ILE A 1 217 ? -7.197 -10.504 -6.358 1.00 95.88 217 ILE A N 1
ATOM 1701 C CA . ILE A 1 217 ? -6.248 -10.719 -5.258 1.00 95.88 217 ILE A CA 1
ATOM 1702 C C . ILE A 1 217 ? -6.860 -10.430 -3.887 1.00 95.88 217 ILE A C 1
ATOM 1704 O O . ILE A 1 217 ? -6.714 -11.259 -2.997 1.00 95.88 217 ILE A O 1
ATOM 1708 N N . ASP A 1 218 ? -7.653 -9.367 -3.736 1.00 93.12 218 ASP A N 1
ATOM 1709 C CA . ASP A 1 218 ? -8.345 -9.070 -2.471 1.00 93.12 218 ASP A CA 1
ATOM 1710 C C . ASP A 1 218 ? -9.280 -10.206 -2.040 1.00 93.12 218 ASP A C 1
ATOM 1712 O O . ASP A 1 218 ? -9.325 -10.593 -0.871 1.00 93.12 218 ASP A O 1
ATOM 1716 N N . LYS A 1 219 ? -10.006 -10.792 -3.000 1.00 93.88 219 LYS A N 1
ATOM 1717 C CA . LYS A 1 219 ? -10.895 -11.928 -2.741 1.00 93.88 219 LYS A CA 1
ATOM 1718 C C . LYS A 1 219 ? -10.101 -13.174 -2.353 1.00 93.88 219 LYS A C 1
ATOM 1720 O O . LYS A 1 219 ? -10.508 -13.904 -1.453 1.00 93.88 219 LYS A O 1
ATOM 1725 N N . VAL A 1 220 ? -8.979 -13.414 -3.028 1.00 95.75 220 VAL A N 1
ATOM 1726 C CA . VAL A 1 220 ? -8.070 -14.518 -2.710 1.00 95.75 220 VAL A CA 1
ATOM 1727 C C . VAL A 1 220 ? -7.489 -14.354 -1.312 1.00 95.75 220 VAL A C 1
ATOM 1729 O O . VAL A 1 220 ? -7.539 -15.308 -0.546 1.00 95.75 220 VAL A O 1
ATOM 1732 N N . GLU A 1 221 ? -6.980 -13.176 -0.951 1.00 94.50 221 GLU A N 1
ATOM 1733 C CA . GLU A 1 221 ? -6.427 -12.920 0.384 1.00 94.50 221 GLU A CA 1
ATOM 1734 C C . GLU A 1 221 ? -7.486 -13.079 1.479 1.00 94.50 221 GLU A C 1
ATOM 1736 O O . GLU A 1 221 ? -7.196 -13.661 2.524 1.00 94.50 221 GLU A O 1
ATOM 1741 N N . ALA A 1 222 ? -8.726 -12.642 1.232 1.00 90.88 222 ALA A N 1
ATOM 1742 C CA . ALA A 1 222 ? -9.836 -12.874 2.152 1.00 90.88 222 ALA A CA 1
ATOM 1743 C C . ALA A 1 222 ? -10.113 -14.379 2.350 1.00 90.88 222 ALA A C 1
ATOM 1745 O O . ALA A 1 222 ? -10.162 -14.840 3.488 1.00 90.88 222 ALA A O 1
ATOM 1746 N N . GLU A 1 223 ? -10.214 -15.165 1.269 1.00 94.56 223 GLU A N 1
ATOM 1747 C CA . GLU A 1 223 ? -10.389 -16.626 1.352 1.00 94.56 223 GLU A CA 1
ATOM 1748 C C . GLU A 1 223 ? -9.211 -17.319 2.054 1.00 94.56 223 GLU A C 1
ATOM 1750 O O . GLU A 1 223 ? -9.411 -18.196 2.892 1.00 94.56 223 GLU A O 1
ATOM 1755 N N . VAL A 1 224 ? -7.973 -16.932 1.736 1.00 94.12 224 VAL A N 1
ATOM 1756 C CA . VAL A 1 224 ? -6.766 -17.473 2.379 1.00 94.12 224 VAL A CA 1
ATOM 1757 C C . VAL A 1 224 ? -6.777 -17.161 3.876 1.00 94.12 224 VAL A C 1
ATOM 1759 O O . VAL A 1 224 ? -6.474 -18.037 4.687 1.00 94.12 224 VAL A O 1
ATOM 1762 N N . GLY A 1 225 ? -7.156 -15.936 4.247 1.00 90.88 225 GLY A N 1
ATOM 1763 C CA . GLY A 1 225 ? -7.289 -15.506 5.635 1.00 90.88 225 GLY A CA 1
ATOM 1764 C C . GLY A 1 225 ? -8.356 -16.285 6.404 1.00 90.88 225 GLY A C 1
ATOM 1765 O O . GLY A 1 225 ? -8.119 -16.655 7.552 1.00 90.88 225 GLY A O 1
ATOM 1766 N N . GLU A 1 226 ? -9.498 -16.582 5.779 1.00 91.62 226 GLU A N 1
ATOM 1767 C CA . GLU A 1 226 ? -10.540 -17.439 6.359 1.00 91.62 226 GLU A CA 1
ATOM 1768 C C . GLU A 1 226 ? -10.051 -18.879 6.562 1.00 91.62 226 GLU A C 1
ATOM 1770 O O . GLU A 1 226 ? -10.250 -19.455 7.632 1.00 91.62 226 GLU A O 1
ATOM 1775 N N . GLU A 1 227 ? -9.380 -19.461 5.564 1.00 93.44 227 GLU A N 1
ATOM 1776 C CA . GLU A 1 227 ? -8.874 -20.836 5.638 1.00 93.44 227 GLU A CA 1
ATOM 1777 C C . GLU A 1 227 ? -7.740 -21.002 6.669 1.00 93.44 227 GLU A C 1
ATOM 1779 O O . GLU A 1 227 ? -7.577 -22.079 7.244 1.00 93.44 227 GLU A O 1
ATOM 1784 N N . LEU A 1 228 ? -6.967 -19.942 6.924 1.00 91.50 228 LEU A N 1
ATOM 1785 C CA . LEU A 1 228 ? -5.886 -19.912 7.917 1.00 91.50 228 LEU A CA 1
ATOM 1786 C C . LEU A 1 228 ? -6.310 -19.285 9.253 1.00 91.50 228 LEU A C 1
ATOM 1788 O O . LEU A 1 228 ? -5.466 -19.030 10.115 1.00 91.50 228 LEU A O 1
ATOM 1792 N N . ALA A 1 229 ? -7.603 -19.027 9.455 1.00 88.31 229 ALA A N 1
ATOM 1793 C CA . ALA A 1 229 ? -8.089 -18.392 10.669 1.00 88.31 229 ALA A CA 1
ATOM 1794 C C . ALA A 1 229 ? -7.753 -19.232 11.916 1.00 88.31 229 ALA A C 1
ATOM 1796 O O . ALA A 1 229 ? -8.141 -20.393 12.040 1.00 88.31 229 ALA A O 1
ATOM 1797 N N . GLY A 1 230 ? -7.045 -18.621 12.869 1.00 83.12 230 GLY A N 1
ATOM 1798 C CA . GLY A 1 230 ? -6.633 -19.270 14.120 1.00 83.12 230 GLY A CA 1
ATOM 1799 C C . GLY A 1 230 ? -5.350 -20.100 14.023 1.00 83.12 230 GLY A C 1
ATOM 1800 O O . GLY A 1 230 ? -4.911 -20.647 15.035 1.00 83.12 230 GLY A O 1
ATOM 1801 N N . GLU A 1 231 ? -4.724 -20.173 12.849 1.00 85.25 231 GLU A N 1
ATOM 1802 C CA . GLU A 1 231 ? -3.412 -20.792 12.691 1.00 85.25 231 GLU A CA 1
ATOM 1803 C C . GLU A 1 231 ? -2.320 -19.927 13.345 1.00 85.25 231 GLU A C 1
ATOM 1805 O O . GLU A 1 231 ? -2.269 -18.717 13.100 1.00 85.25 231 GLU A O 1
ATOM 1810 N N . PRO A 1 232 ? -1.430 -20.505 14.173 1.00 83.56 232 PRO A N 1
ATOM 1811 C CA . PRO A 1 232 ? -0.319 -19.761 14.751 1.00 83.56 232 PRO A CA 1
ATOM 1812 C C . PRO A 1 232 ? 0.640 -19.256 13.668 1.00 83.56 232 PRO A C 1
ATOM 1814 O O . PRO A 1 232 ? 1.137 -20.037 12.855 1.00 83.56 232 PRO A O 1
ATOM 1817 N N . VAL A 1 233 ? 0.954 -17.961 13.697 1.00 82.69 233 VAL A N 1
ATOM 1818 C CA . VAL A 1 233 ? 2.005 -17.377 12.856 1.00 82.69 233 VAL A CA 1
ATOM 1819 C C . VAL A 1 233 ? 3.350 -17.656 13.526 1.00 82.69 233 VAL A C 1
ATOM 1821 O O . VAL A 1 233 ? 3.711 -17.030 14.520 1.00 82.69 233 VAL A O 1
ATOM 1824 N N . CYS A 1 234 ? 4.069 -18.652 13.019 1.00 84.94 234 CYS A N 1
ATOM 1825 C CA . CYS A 1 234 ? 5.375 -19.075 13.518 1.00 84.94 234 CYS A CA 1
ATOM 1826 C C . CYS A 1 234 ? 6.337 -19.380 12.362 1.00 84.94 234 CYS A C 1
ATOM 1828 O O . CYS A 1 234 ? 5.950 -19.327 11.197 1.00 84.94 234 CYS A O 1
ATOM 1830 N N . MET A 1 235 ? 7.574 -19.751 12.699 1.00 88.69 235 MET A N 1
ATOM 1831 C CA . MET A 1 235 ? 8.572 -20.267 11.754 1.00 88.69 235 MET A CA 1
ATOM 1832 C C . MET A 1 235 ? 7.944 -21.316 10.814 1.00 88.69 235 MET A C 1
ATOM 1834 O O . MET A 1 235 ? 7.322 -22.278 11.277 1.00 88.69 235 MET A O 1
ATOM 1838 N N . GLY A 1 236 ? 8.058 -21.100 9.505 1.00 87.75 236 GLY A N 1
ATOM 1839 C CA . GLY A 1 236 ? 7.525 -21.930 8.430 1.00 87.75 236 GLY A CA 1
ATOM 1840 C C . GLY A 1 236 ? 6.088 -21.610 8.006 1.00 87.75 236 GLY A C 1
ATOM 1841 O O . GLY A 1 236 ? 5.563 -22.266 7.099 1.00 87.75 236 GLY A O 1
ATOM 1842 N N . PHE A 1 237 ? 5.435 -20.617 8.619 1.00 90.88 237 PHE A N 1
ATOM 1843 C CA . PHE A 1 237 ? 4.067 -20.229 8.264 1.00 90.88 237 PHE A CA 1
ATOM 1844 C C . PHE A 1 237 ? 3.959 -19.775 6.802 1.00 90.88 237 PHE A C 1
ATOM 1846 O O . PHE A 1 237 ? 2.954 -20.074 6.151 1.00 90.88 237 PHE A O 1
ATOM 1853 N N . CYS A 1 238 ? 4.999 -19.138 6.247 1.00 92.25 238 CYS A N 1
ATOM 1854 C CA . CYS A 1 238 ? 4.989 -18.665 4.861 1.00 92.25 238 CYS A CA 1
ATOM 1855 C C . CYS A 1 238 ? 4.720 -19.794 3.851 1.00 92.25 238 CYS A C 1
ATOM 1857 O O . CYS A 1 238 ? 3.930 -19.615 2.926 1.00 92.25 238 CYS A O 1
ATOM 1859 N N . PHE A 1 239 ? 5.274 -20.993 4.066 1.00 93.56 239 PHE A N 1
ATOM 1860 C CA . PHE A 1 239 ? 5.070 -22.138 3.176 1.00 93.56 239 PHE A CA 1
ATOM 1861 C C . PHE A 1 239 ? 3.626 -22.635 3.205 1.00 93.56 239 PHE A C 1
ATOM 1863 O O . PHE A 1 239 ? 3.065 -22.986 2.164 1.00 93.56 239 PHE A O 1
ATOM 1870 N N . LYS A 1 240 ? 3.004 -22.635 4.390 1.00 94.44 240 LYS A N 1
ATOM 1871 C CA . LYS A 1 240 ? 1.587 -22.977 4.542 1.00 94.44 240 LYS A CA 1
ATOM 1872 C C . LYS A 1 240 ? 0.710 -21.930 3.859 1.00 94.44 240 LYS A C 1
ATOM 1874 O O . LYS A 1 240 ? -0.166 -22.300 3.079 1.00 94.44 240 LYS A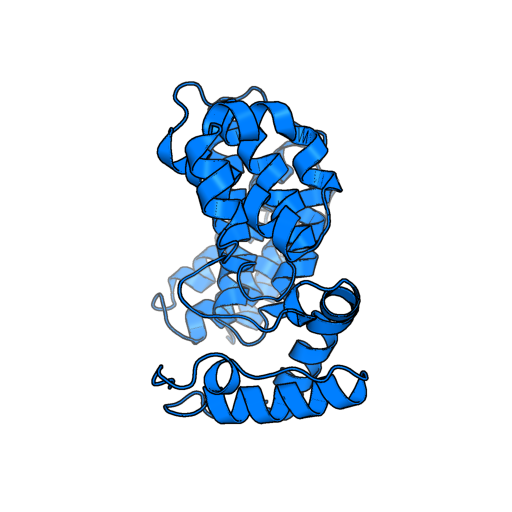 O 1
ATOM 1879 N N . TYR A 1 241 ? 0.992 -20.648 4.089 1.00 94.94 241 TYR A N 1
ATOM 1880 C CA . TYR A 1 241 ? 0.302 -19.538 3.434 1.00 94.94 241 TYR A CA 1
ATOM 1881 C C . TYR A 1 241 ? 0.392 -19.632 1.906 1.00 94.94 241 TYR A C 1
ATOM 1883 O O . TYR A 1 241 ? -0.637 -19.606 1.234 1.00 94.94 241 TYR A O 1
ATOM 1891 N N . TRP A 1 242 ? 1.584 -19.847 1.341 1.00 96.44 242 TRP A N 1
ATOM 1892 C CA . TRP A 1 242 ? 1.756 -19.980 -0.108 1.00 96.44 242 TRP A CA 1
ATOM 1893 C C . TRP A 1 242 ? 1.040 -21.197 -0.679 1.00 96.44 242 TRP A C 1
ATOM 1895 O O . TRP A 1 242 ? 0.421 -21.080 -1.730 1.00 96.44 242 TRP A O 1
ATOM 1905 N N . SER A 1 243 ? 1.066 -22.337 0.016 1.00 96.06 243 SER A N 1
ATOM 1906 C CA . SER A 1 243 ? 0.351 -23.537 -0.427 1.00 96.06 243 SER A CA 1
ATOM 1907 C C . SER A 1 243 ? -1.166 -23.322 -0.481 1.00 96.06 243 SER A C 1
ATOM 1909 O O . SER A 1 243 ? -1.831 -23.756 -1.425 1.00 96.06 243 SER A O 1
ATOM 1911 N N . VAL A 1 244 ? -1.728 -22.624 0.514 1.00 97.00 244 VAL A N 1
ATOM 1912 C CA . VAL A 1 244 ? -3.152 -22.258 0.520 1.00 97.00 244 VAL A CA 1
ATOM 1913 C C . VAL A 1 244 ? -3.446 -21.250 -0.591 1.00 97.00 244 VAL A C 1
ATOM 1915 O O . VAL A 1 244 ? -4.368 -21.479 -1.373 1.00 97.00 244 VAL A O 1
ATOM 1918 N N . LYS A 1 245 ? -2.639 -20.191 -0.719 1.00 97.25 245 LYS A N 1
ATOM 1919 C CA . LYS A 1 245 ? -2.799 -19.149 -1.741 1.00 97.25 245 LYS A CA 1
ATOM 1920 C C . LYS A 1 245 ? -2.744 -19.705 -3.161 1.00 97.25 245 LYS A C 1
ATOM 1922 O O . LYS A 1 245 ? -3.629 -19.402 -3.952 1.00 97.25 245 LYS A O 1
ATOM 1927 N N . GLU A 1 246 ? -1.781 -20.571 -3.467 1.00 97.75 246 GLU A N 1
ATOM 1928 C CA . GLU A 1 2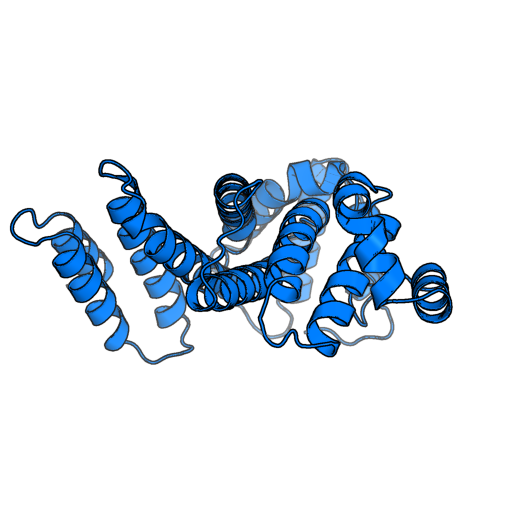46 ? -1.666 -21.252 -4.764 1.00 97.75 246 GLU A CA 1
ATOM 1929 C C . GLU A 1 246 ? -2.935 -22.054 -5.092 1.00 97.75 246 GLU A C 1
ATOM 1931 O O . GLU A 1 246 ? -3.519 -21.895 -6.165 1.00 97.75 246 GLU A O 1
ATOM 1936 N N . ARG A 1 247 ? -3.438 -22.856 -4.142 1.00 97.75 247 ARG A N 1
ATOM 1937 C CA . ARG A 1 247 ? -4.679 -23.619 -4.339 1.00 97.75 247 ARG A CA 1
ATOM 1938 C C . ARG A 1 247 ? -5.893 -22.714 -4.545 1.00 97.75 247 ARG A C 1
ATOM 1940 O O . ARG A 1 247 ? -6.752 -23.046 -5.361 1.00 97.75 247 ARG A O 1
ATOM 1947 N N . VAL A 1 248 ? -6.009 -21.620 -3.791 1.00 97.88 248 VAL A N 1
ATOM 1948 C CA . VAL A 1 248 ? -7.116 -20.663 -3.937 1.00 97.88 248 VAL A CA 1
ATOM 1949 C C . VAL A 1 248 ? -7.040 -19.972 -5.301 1.00 97.88 248 VAL A C 1
ATOM 1951 O O . VAL A 1 248 ? -8.039 -19.956 -6.014 1.00 97.88 248 VAL A O 1
ATOM 1954 N N . LEU A 1 249 ? -5.862 -19.500 -5.718 1.00 97.94 249 LEU A N 1
ATOM 1955 C CA . LEU A 1 249 ? -5.625 -18.895 -7.036 1.00 97.94 249 LEU A CA 1
ATOM 1956 C C . LEU A 1 249 ? -5.978 -19.841 -8.188 1.00 97.94 249 LEU A C 1
ATOM 1958 O O . LEU A 1 249 ? -6.621 -19.425 -9.153 1.00 97.94 249 LEU A O 1
ATOM 1962 N N . HIS A 1 250 ? -5.672 -21.132 -8.055 1.00 97.06 250 HIS A N 1
ATOM 1963 C CA . HIS A 1 250 ? -6.032 -22.131 -9.058 1.00 97.06 250 HIS A CA 1
ATOM 1964 C C . HIS A 1 250 ? -7.561 -22.263 -9.241 1.00 97.06 250 HIS A C 1
ATOM 1966 O O . HIS A 1 250 ? -8.027 -22.530 -10.350 1.00 97.06 250 HIS A O 1
ATOM 1972 N N . LYS A 1 251 ? -8.384 -22.008 -8.205 1.00 97.06 251 LYS A N 1
ATOM 1973 C CA . LYS A 1 251 ? -9.861 -21.944 -8.348 1.00 97.06 251 LYS A CA 1
ATOM 1974 C C . LYS A 1 251 ? -10.297 -20.831 -9.317 1.00 97.06 251 LYS A C 1
ATOM 1976 O O . LYS A 1 251 ? -11.358 -20.936 -9.927 1.00 97.06 251 LYS A O 1
ATOM 1981 N N . TYR A 1 252 ? -9.476 -19.789 -9.456 1.00 96.69 252 TYR A N 1
ATOM 1982 C CA . TYR A 1 252 ? -9.678 -18.632 -10.332 1.00 96.69 252 TYR A CA 1
ATOM 1983 C C . TYR A 1 252 ? -8.934 -18.741 -11.671 1.00 96.69 252 TYR A C 1
ATOM 1985 O O . TYR A 1 252 ? -8.919 -17.784 -12.445 1.00 96.69 252 TYR A O 1
ATOM 1993 N N . GLY A 1 253 ? -8.335 -19.902 -11.965 1.00 96.50 253 GLY A N 1
ATOM 1994 C CA . GLY A 1 253 ? -7.581 -20.129 -13.199 1.00 96.50 253 GLY A CA 1
ATOM 1995 C C . GLY A 1 253 ? -6.256 -19.369 -13.253 1.00 96.50 253 GLY A C 1
ATOM 1996 O O . GLY A 1 253 ? -5.828 -18.982 -14.338 1.00 96.50 253 GLY A O 1
ATOM 1997 N N . ILE A 1 254 ? -5.640 -19.110 -12.095 1.00 97.62 254 ILE A N 1
ATOM 1998 C CA . ILE A 1 254 ? -4.318 -18.493 -11.990 1.00 97.62 254 ILE A CA 1
ATOM 1999 C C . ILE A 1 254 ? -3.315 -19.538 -11.503 1.00 97.62 254 ILE A C 1
ATOM 2001 O O . ILE A 1 254 ? -3.377 -19.984 -10.358 1.00 97.62 254 ILE A O 1
ATOM 2005 N N . ASP A 1 255 ? -2.362 -19.868 -12.371 1.00 96.81 255 ASP A N 1
ATOM 2006 C CA . ASP A 1 255 ? -1.204 -20.697 -12.043 1.00 96.81 255 ASP A CA 1
ATOM 2007 C C . ASP A 1 255 ? -0.076 -19.797 -11.523 1.00 96.81 255 ASP A C 1
ATOM 2009 O O . ASP A 1 255 ? 0.728 -19.264 -12.289 1.00 96.81 255 ASP A O 1
ATOM 2013 N N . TRP A 1 256 ? -0.052 -19.581 -10.209 1.00 98.06 256 TRP A N 1
ATOM 2014 C CA . TRP A 1 256 ? 0.931 -18.726 -9.541 1.00 98.06 256 TRP A CA 1
ATOM 2015 C C . TRP A 1 256 ? 2.069 -19.538 -8.928 1.00 98.06 256 TRP A C 1
ATOM 2017 O O . TRP A 1 256 ? 1.839 -20.523 -8.230 1.00 98.06 256 TRP A O 1
ATOM 2027 N N . ARG A 1 257 ? 3.310 -19.089 -9.129 1.00 97.00 257 ARG A N 1
ATOM 2028 C CA . ARG A 1 257 ? 4.499 -19.667 -8.498 1.00 97.00 257 ARG A CA 1
ATOM 2029 C C . ARG A 1 257 ? 4.858 -18.888 -7.243 1.00 97.00 257 ARG A C 1
ATOM 2031 O O . ARG A 1 257 ? 5.124 -17.690 -7.286 1.00 97.00 257 ARG A O 1
ATOM 2038 N N . SER A 1 258 ? 4.957 -19.610 -6.132 1.00 95.75 258 SER A N 1
ATOM 2039 C CA . SER A 1 258 ? 5.341 -19.037 -4.843 1.00 95.75 258 SER A CA 1
ATOM 2040 C C . SER A 1 258 ? 6.741 -18.397 -4.850 1.00 95.75 258 SER A C 1
ATOM 2042 O O . SER A 1 258 ? 7.595 -18.769 -5.666 1.00 95.75 258 SER A O 1
ATOM 2044 N N . PRO A 1 259 ? 7.042 -17.497 -3.892 1.00 95.19 259 PRO A N 1
ATOM 2045 C CA . PRO A 1 259 ? 8.369 -16.900 -3.748 1.00 95.19 259 PRO A CA 1
ATOM 2046 C C . PRO A 1 259 ? 9.502 -17.929 -3.677 1.00 95.19 259 PRO A C 1
ATOM 2048 O O . PRO A 1 259 ? 10.551 -17.710 -4.282 1.00 95.19 259 PRO A O 1
ATOM 2051 N N . MET A 1 260 ? 9.280 -19.076 -3.023 1.00 94.81 260 MET A N 1
ATOM 2052 C CA . MET A 1 260 ? 10.244 -20.182 -2.977 1.00 94.81 260 MET A CA 1
ATOM 2053 C C . MET A 1 260 ? 10.538 -20.756 -4.371 1.00 94.81 260 MET A C 1
ATOM 2055 O O . MET A 1 260 ? 11.700 -20.969 -4.715 1.00 94.81 260 MET A O 1
ATOM 2059 N N . LEU A 1 261 ? 9.506 -20.982 -5.192 1.00 95.56 261 LEU A N 1
ATOM 2060 C CA . LEU A 1 261 ? 9.674 -21.492 -6.558 1.00 95.56 261 LEU A CA 1
ATOM 2061 C C . LEU A 1 261 ? 10.355 -20.464 -7.468 1.00 95.56 261 LEU A C 1
ATOM 2063 O O . LEU A 1 261 ? 11.183 -20.825 -8.305 1.00 95.56 261 LEU A O 1
ATOM 2067 N N . MET A 1 262 ? 10.039 -19.181 -7.287 1.00 96.31 262 MET A N 1
ATOM 2068 C CA . MET A 1 262 ? 10.643 -18.086 -8.047 1.00 96.31 262 MET A CA 1
ATOM 2069 C C . MET A 1 262 ? 12.108 -17.824 -7.661 1.00 96.31 262 MET A C 1
ATOM 2071 O O . MET A 1 262 ? 12.879 -17.309 -8.478 1.00 96.31 262 MET A O 1
ATOM 2075 N N . ASN A 1 263 ? 12.511 -18.197 -6.441 1.00 95.94 263 ASN A N 1
ATOM 2076 C CA . ASN A 1 263 ? 13.810 -17.866 -5.855 1.00 95.94 263 ASN A CA 1
ATOM 2077 C C . ASN A 1 263 ? 14.469 -19.091 -5.172 1.00 95.94 263 ASN A C 1
ATOM 2079 O O . ASN A 1 263 ? 14.688 -19.069 -3.962 1.00 95.94 263 ASN A O 1
ATOM 2083 N N . PRO A 1 264 ? 14.874 -20.138 -5.923 1.00 91.81 264 PRO A N 1
ATOM 2084 C CA . PRO A 1 264 ? 15.343 -21.422 -5.370 1.00 91.81 264 PRO A CA 1
ATOM 2085 C C . PRO A 1 264 ? 16.666 -21.372 -4.575 1.00 91.81 264 PRO A C 1
ATOM 2087 O O . PRO A 1 264 ? 17.110 -22.393 -4.059 1.00 91.81 264 PRO A O 1
ATOM 2090 N N . GLY A 1 265 ? 17.321 -20.210 -4.497 1.00 90.81 265 GLY A N 1
ATOM 2091 C CA . GLY A 1 265 ? 18.545 -19.986 -3.716 1.00 90.81 265 GLY A CA 1
ATOM 2092 C C . GLY A 1 265 ? 18.341 -19.143 -2.456 1.00 90.81 265 GLY A C 1
ATOM 2093 O O . GLY A 1 265 ? 19.323 -18.779 -1.815 1.00 90.81 265 GLY A O 1
ATOM 2094 N N . VAL A 1 266 ? 17.097 -18.787 -2.132 1.00 93.56 266 VAL A N 1
ATOM 2095 C CA . VAL A 1 266 ? 16.753 -17.967 -0.969 1.00 93.56 266 VAL A CA 1
ATOM 2096 C C . VAL A 1 266 ? 16.091 -18.855 0.077 1.00 93.56 266 VAL A C 1
ATOM 2098 O O . VAL A 1 266 ? 15.154 -19.591 -0.225 1.00 93.56 266 VAL A O 1
ATOM 2101 N N . THR A 1 267 ? 16.586 -18.784 1.311 1.00 90.12 267 THR A N 1
ATOM 2102 C CA . THR A 1 267 ? 15.930 -19.413 2.457 1.00 90.12 267 THR A CA 1
ATOM 2103 C C . THR A 1 267 ? 14.815 -18.499 2.934 1.00 90.12 267 THR A C 1
ATOM 2105 O O . THR A 1 267 ? 15.065 -17.337 3.251 1.00 90.12 267 THR A O 1
ATOM 2108 N N . PHE A 1 268 ? 13.603 -19.037 2.984 1.00 89.69 268 PHE A N 1
ATOM 2109 C CA . PHE A 1 268 ? 12.429 -18.355 3.508 1.00 89.69 268 PHE A CA 1
ATOM 2110 C C . PHE A 1 268 ? 12.008 -18.970 4.837 1.00 89.69 268 PHE A C 1
ATOM 2112 O O . PHE A 1 268 ? 12.276 -20.150 5.081 1.00 89.69 268 PHE A O 1
ATOM 2119 N N . ASP A 1 269 ? 11.344 -18.162 5.655 1.00 79.19 269 ASP A N 1
ATOM 2120 C CA . ASP A 1 269 ? 10.740 -18.558 6.920 1.00 79.19 269 ASP A CA 1
ATOM 2121 C C . ASP A 1 269 ? 9.446 -17.771 7.174 1.00 79.19 269 ASP A C 1
ATOM 2123 O O . ASP A 1 269 ? 9.473 -16.544 6.926 1.00 79.19 269 ASP A O 1
#

Organism: NCBI:txid2838479

Secondary structure (DSSP, 8-state):
--HHHHHHHHHT-TTS-HHHHHHHHHHHHHTS-TTSHHHHHHHHHHHHHHHHHHHHS---THHHHHHHHHHHHHHHHHHTTTTGGGHHHHHHHHHHHHTT-----HHHHHHHHHHHHHHHHHHTTTT-HHHHHHHHHHHHHHHHHSSS--HHHHHHHHHHHHHHHHHHT--TTGGGSHHHHHHHHHHHHHHHHHH---SSSSPPPGGGGSHHHHTTHHHHHHHHHHHTTT----TTHHHHHHHHHHHHHHHTT--PPPHHHH-TTS---

Radius of gyration: 20.29 Å; chains: 1; bounding box: 45×49×50 Å

pLDDT: mean 92.38, std 7.34, range [53.31, 98.56]